Protein AF-A0A363RUW3-F1 (afdb_monomer_lite)

pLDDT: mean 80.69, std 20.67, range [33.25, 98.38]

Sequence (229 aa):
MITGTSAWSGDFAESAISTDLKYADGKPYSDLPVFMICVDVTLSYPEGAVGYTTEAGGSALK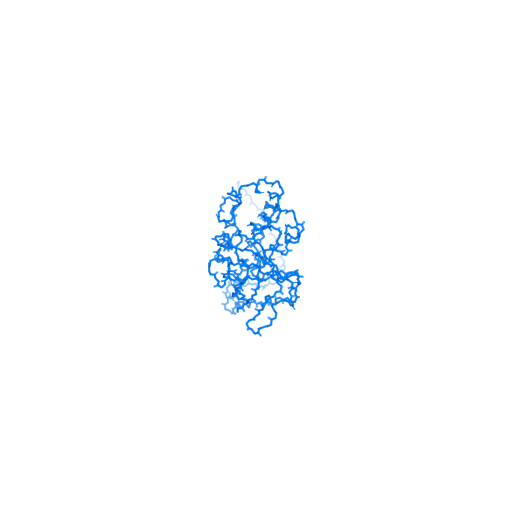GGSGAAGVAAINWLFDQYYATYFKSGSDAQKWAFQYAVWEIGNDYNGSAGSISATSGLSHPFDDGYKSAEPEFIAAYQAMYQAMTTTLPTLSGAYRSKTYTIDLFNSADPTYQSMVALVEKAPSSPVVTTPTPVPSLGVAGMVGLTGMLSLFAVGGLSRKRQLKKMS

Secondary structure (DSSP, 8-state):
-EEEEEEE-SSSSSEEEES--EETTS-BS-SS-EEEEE--TTSB---EEEEEETT-GGGG-TT--HHHHHHHHHHHHHHHIIIIIISS-HHHHHHHHHHHHIIIII-SSSGGG--TTSSSS-GGGS-GGGGSHHHHHHHHHHHHHHHHHGGGS-TT---SSSEEEEEEESSTTB--EEEEESS--SS----PPP------TTS--S-----------------------

Radius of gyration: 28.33 Å; chains: 1; bounding box: 104×42×46 Å

Foldseek 3Di:
DWKFFWDDPVQAALKTKTDLIADPVRHHPDPFIKIKHFQALVFDRDHTIFDWDWQCQQVLAQLQQGLLLSQLVQVLCLPPCVPQRVPRDNLSNLLSSLLSNQSRWQDNLALVSRDCCDTSSNPPPPPDSCPDPSNVVNNVVSNVCCSPASNPGPSLHHRQQWDWGWIDTPDPRHGIIIIIDRHGPPDRPPPPPPPDPPPPPPPPDDDDPDDDDDDDDDDDDDDDDDDDD

Structure (mmCIF, N/CA/C/O backbone):
data_AF-A0A363RUW3-F1
#
_entry.id   AF-A0A363RUW3-F1
#
loop_
_atom_site.group_PDB
_atom_site.id
_atom_site.type_symbol
_atom_site.label_atom_id
_atom_site.label_alt_id
_atom_site.label_comp_id
_atom_site.label_asym_id
_atom_site.label_entity_id
_atom_site.label_seq_id
_atom_site.pdbx_PDB_ins_code
_atom_site.Cartn_x
_atom_site.Cartn_y
_atom_site.Cartn_z
_atom_site.occupancy
_atom_site.B_iso_or_equiv
_atom_site.auth_seq_id
_atom_site.auth_comp_id
_atom_site.auth_asym_id
_atom_site.auth_atom_id
_atom_site.pdbx_PDB_model_num
ATOM 1 N N . MET A 1 1 ? -12.125 -7.402 14.294 1.00 89.19 1 MET A N 1
ATOM 2 C CA . MET A 1 1 ? -12.810 -6.881 13.091 1.00 89.19 1 MET A CA 1
ATOM 3 C C . MET A 1 1 ? -12.962 -5.379 13.248 1.00 89.19 1 MET A C 1
ATOM 5 O O . MET A 1 1 ? -13.242 -4.939 14.362 1.00 89.19 1 MET A O 1
ATOM 9 N N . ILE A 1 2 ? -12.737 -4.634 12.169 1.00 92.31 2 ILE A N 1
ATOM 10 C CA . ILE A 1 2 ? -13.076 -3.216 12.037 1.00 92.31 2 ILE A CA 1
ATOM 11 C C . ILE A 1 2 ? -14.245 -3.100 11.066 1.00 92.31 2 ILE A C 1
ATOM 13 O O . ILE A 1 2 ? -14.269 -3.799 10.058 1.00 92.31 2 ILE A O 1
ATOM 17 N N . THR A 1 3 ? -15.199 -2.228 11.357 1.00 93.56 3 THR A N 1
ATOM 18 C CA . THR A 1 3 ? -16.347 -1.957 10.483 1.00 93.56 3 THR A CA 1
ATOM 19 C C . THR A 1 3 ? -16.581 -0.462 10.366 1.00 93.56 3 THR A C 1
ATOM 21 O O . THR A 1 3 ? -16.319 0.268 11.322 1.00 93.56 3 THR A O 1
ATOM 24 N N . GLY A 1 4 ? -17.121 -0.020 9.239 1.00 92.00 4 GLY A N 1
ATOM 25 C CA . GLY A 1 4 ? -17.512 1.369 9.014 1.00 92.00 4 GLY A CA 1
ATOM 26 C C . GLY A 1 4 ? -17.987 1.564 7.583 1.00 92.00 4 GLY A C 1
ATOM 27 O O . GLY A 1 4 ? -18.449 0.617 6.944 1.00 92.00 4 GLY A O 1
ATOM 28 N N . THR A 1 5 ? -17.856 2.783 7.081 1.00 91.50 5 THR A N 1
ATOM 29 C CA . THR A 1 5 ? -18.188 3.131 5.700 1.00 91.50 5 THR A CA 1
ATOM 30 C C . THR A 1 5 ? -16.938 3.494 4.909 1.00 91.50 5 THR A C 1
ATOM 32 O O . THR A 1 5 ? -16.070 4.210 5.406 1.00 91.50 5 THR A O 1
ATOM 35 N N . SER A 1 6 ? -16.826 2.996 3.679 1.00 87.25 6 SER A N 1
ATOM 36 C CA . SER A 1 6 ? -15.873 3.470 2.681 1.00 87.25 6 SER A CA 1
ATOM 37 C C . SER A 1 6 ? -16.619 4.334 1.669 1.00 87.25 6 SER A C 1
ATOM 39 O O . SER A 1 6 ? -17.636 3.930 1.104 1.00 87.25 6 SER A O 1
ATOM 41 N N . ALA A 1 7 ? -16.115 5.542 1.445 1.00 85.25 7 ALA A N 1
ATOM 42 C CA . ALA A 1 7 ? -16.545 6.383 0.340 1.00 85.25 7 ALA A CA 1
ATOM 43 C C . ALA A 1 7 ? -15.405 6.488 -0.667 1.00 85.25 7 ALA A C 1
ATOM 45 O O . ALA A 1 7 ? -14.245 6.622 -0.266 1.00 85.25 7 ALA A O 1
ATOM 46 N N . TRP A 1 8 ? -15.734 6.461 -1.959 1.00 79.00 8 TRP A N 1
ATOM 47 C CA . TRP A 1 8 ? -14.751 6.738 -2.999 1.00 79.00 8 TRP A CA 1
ATOM 48 C C . TRP A 1 8 ? -14.072 8.083 -2.731 1.00 79.00 8 TRP A C 1
ATOM 50 O O . TRP A 1 8 ? -14.740 9.079 -2.450 1.00 79.00 8 TRP A O 1
ATOM 60 N N . SER A 1 9 ? -12.740 8.100 -2.769 1.00 74.94 9 SER A N 1
ATOM 61 C CA . SER A 1 9 ? -11.941 9.263 -2.359 1.00 74.94 9 SER A CA 1
ATOM 62 C C . SER A 1 9 ? -12.100 10.464 -3.292 1.00 74.94 9 SER A C 1
ATOM 64 O O . SER A 1 9 ? -11.774 11.582 -2.908 1.00 74.94 9 SER A O 1
ATOM 66 N N . GLY A 1 10 ? -12.581 10.261 -4.523 1.00 66.38 10 GLY A N 1
ATOM 67 C CA . GLY A 1 10 ? -12.531 11.304 -5.547 1.00 66.38 10 GLY A CA 1
ATOM 68 C C . GLY A 1 10 ? -11.149 11.485 -6.168 1.00 66.38 10 GLY A C 1
ATOM 69 O O . GLY A 1 10 ? -11.023 12.193 -7.162 1.00 66.38 10 GLY A O 1
ATOM 70 N N . ASP A 1 11 ? -10.121 10.839 -5.610 1.00 61.44 11 ASP A N 1
ATOM 71 C CA . ASP A 1 11 ? -8.726 11.144 -5.906 1.00 61.44 11 ASP A CA 1
ATOM 72 C C . ASP A 1 11 ? -8.186 10.453 -7.156 1.00 61.44 11 ASP A C 1
ATOM 74 O O . ASP A 1 11 ? -7.051 10.733 -7.528 1.00 61.44 11 ASP A O 1
ATOM 78 N N . PHE A 1 12 ? -8.983 9.622 -7.836 1.00 64.25 12 PHE A N 1
ATOM 79 C CA . PHE A 1 12 ? -8.512 8.672 -8.852 1.00 64.25 12 PHE A CA 1
ATOM 80 C C . PHE A 1 12 ? -7.524 7.642 -8.254 1.00 64.25 12 PHE A C 1
ATOM 82 O O . PHE A 1 12 ? -6.959 7.850 -7.185 1.00 64.25 12 PHE A O 1
ATOM 89 N N . ALA A 1 13 ? -7.358 6.491 -8.919 1.00 69.94 13 ALA A N 1
ATOM 90 C CA . ALA A 1 13 ? -6.812 5.254 -8.341 1.00 69.94 13 ALA A CA 1
ATOM 91 C C . ALA A 1 13 ? -7.730 4.613 -7.280 1.00 69.94 13 ALA A C 1
ATOM 93 O O . ALA A 1 13 ? -8.503 5.305 -6.617 1.00 69.94 13 ALA A O 1
ATOM 94 N N . GLU A 1 14 ? -7.711 3.281 -7.180 1.00 86.12 14 GLU A N 1
ATOM 95 C CA . GLU A 1 14 ? -8.678 2.469 -6.424 1.00 86.12 14 GLU A CA 1
ATOM 96 C C . GLU A 1 14 ? -8.564 2.665 -4.902 1.00 86.12 14 GLU A C 1
ATOM 98 O O . GLU A 1 14 ? -8.065 1.837 -4.142 1.00 86.12 14 GLU A O 1
ATOM 103 N N . SER A 1 15 ? -9.045 3.815 -4.441 1.00 90.12 15 SER A N 1
ATOM 104 C CA . SER A 1 15 ? -8.882 4.297 -3.080 1.00 90.12 15 SER A CA 1
ATOM 105 C C . SER A 1 15 ? -10.188 4.815 -2.492 1.00 90.12 15 SER A C 1
ATOM 107 O O . SER A 1 15 ? -11.130 5.189 -3.194 1.00 90.12 15 SER A O 1
ATOM 109 N N . ALA A 1 16 ? -10.264 4.790 -1.171 1.00 91.19 16 ALA A N 1
ATOM 110 C CA . ALA A 1 16 ? -11.410 5.206 -0.388 1.00 91.19 16 ALA A CA 1
ATOM 111 C C . ALA A 1 16 ? -10.962 6.059 0.794 1.00 91.19 16 ALA A C 1
ATOM 113 O O . ALA A 1 16 ? -9.814 5.988 1.234 1.00 91.19 16 ALA A O 1
ATOM 114 N N . ILE A 1 17 ? -11.901 6.800 1.365 1.00 92.06 17 ILE A N 1
ATOM 115 C CA . ILE A 1 17 ? -11.726 7.458 2.655 1.00 92.06 17 ILE A CA 1
ATOM 116 C C . ILE A 1 17 ? -12.809 6.943 3.595 1.00 92.06 17 ILE A C 1
ATOM 118 O O . ILE A 1 17 ? -13.970 6.796 3.210 1.00 92.06 17 ILE A O 1
ATOM 122 N N . SER A 1 18 ? -12.424 6.679 4.839 1.00 93.44 18 SER A N 1
ATOM 123 C CA . SER A 1 18 ? -13.362 6.423 5.926 1.00 93.44 18 SER A CA 1
ATOM 124 C C . SER A 1 18 ? -13.097 7.347 7.104 1.00 93.44 18 SER A C 1
ATOM 126 O O . SER A 1 18 ? -11.950 7.630 7.453 1.00 93.44 18 SER A O 1
ATOM 128 N N . THR A 1 19 ? -14.168 7.809 7.740 1.00 95.12 19 THR A N 1
ATOM 129 C CA . THR A 1 19 ? -14.124 8.668 8.933 1.00 95.12 19 THR A CA 1
ATOM 130 C C . THR A 1 19 ? -14.771 8.012 10.151 1.00 95.12 19 THR A C 1
ATOM 132 O O . THR A 1 19 ? -14.781 8.599 11.231 1.00 95.12 19 THR A O 1
ATOM 135 N N . ASP A 1 20 ? -15.304 6.797 9.999 1.00 95.00 20 ASP A N 1
ATOM 136 C CA . ASP A 1 20 ? -16.129 6.139 11.009 1.00 95.00 20 ASP A CA 1
ATOM 137 C C . ASP A 1 20 ? -15.766 4.667 11.258 1.00 95.00 20 ASP A C 1
ATOM 139 O O . ASP A 1 20 ? -16.531 3.965 11.927 1.00 95.00 20 ASP A O 1
ATOM 143 N N . LEU A 1 21 ? -14.594 4.210 10.789 1.00 94.19 21 LEU A N 1
ATOM 144 C CA . LEU A 1 21 ? -14.065 2.888 11.136 1.00 94.19 21 LEU A CA 1
ATOM 145 C C . LEU A 1 21 ? -13.991 2.710 12.656 1.00 94.19 21 LEU A C 1
ATOM 147 O O . LEU A 1 21 ? -13.423 3.536 13.377 1.00 94.19 21 LEU A O 1
ATOM 151 N N . LYS A 1 22 ? -14.527 1.592 13.145 1.00 95.00 22 LYS A N 1
ATOM 152 C CA . LYS A 1 22 ? -14.560 1.231 14.567 1.00 95.00 22 LYS A CA 1
ATOM 153 C C . LYS A 1 22 ? -14.135 -0.207 14.784 1.00 95.00 22 LYS A C 1
ATOM 155 O O . LYS A 1 22 ? -14.451 -1.079 13.977 1.00 95.00 22 LYS A O 1
ATOM 160 N N . TYR A 1 23 ? -13.477 -0.456 15.909 1.00 93.25 23 TYR A N 1
ATOM 161 C CA . TYR A 1 23 ? -13.258 -1.800 16.428 1.00 93.25 23 TYR A CA 1
ATOM 162 C C . TYR A 1 23 ? -14.577 -2.426 16.905 1.00 93.25 23 TYR A C 1
ATOM 164 O O . TYR A 1 23 ? -15.567 -1.738 17.154 1.00 93.25 23 TYR A O 1
ATOM 172 N N . ALA A 1 24 ? -14.573 -3.747 17.097 1.00 90.00 24 ALA A N 1
ATOM 173 C CA . ALA A 1 24 ? -15.732 -4.496 17.589 1.00 90.00 24 ALA A CA 1
ATOM 174 C C . ALA A 1 24 ? -16.239 -4.038 18.974 1.00 90.00 24 ALA A C 1
ATOM 176 O O . ALA A 1 24 ? -17.405 -4.245 19.294 1.00 90.00 24 ALA A O 1
ATOM 177 N N . AS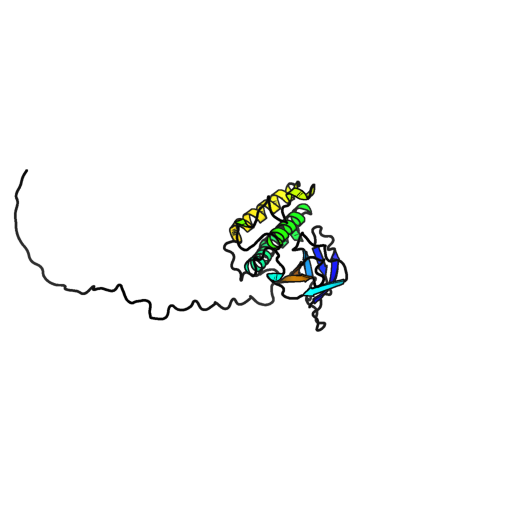P A 1 25 ? -15.387 -3.407 19.789 1.00 92.94 25 ASP A N 1
ATOM 178 C CA . ASP A 1 25 ? -15.766 -2.823 21.084 1.00 92.94 25 ASP A CA 1
ATOM 179 C C . ASP A 1 25 ? -16.397 -1.419 20.961 1.00 92.94 25 ASP A C 1
ATOM 181 O O . ASP A 1 25 ? -16.683 -0.771 21.967 1.00 92.94 25 ASP A O 1
ATOM 185 N N . GLY A 1 26 ? -16.613 -0.942 19.732 1.00 91.75 26 GLY A N 1
ATOM 186 C CA . GLY A 1 26 ? -17.208 0.353 19.422 1.00 91.75 26 GLY A CA 1
ATOM 187 C C . GLY A 1 26 ? -16.233 1.529 19.470 1.00 91.75 26 GLY A C 1
ATOM 188 O O . GLY A 1 26 ? -16.637 2.647 19.134 1.00 91.75 26 GLY A O 1
ATOM 189 N N . LYS A 1 27 ? -14.963 1.320 19.848 1.00 94.19 27 LYS A N 1
ATOM 190 C CA . LYS A 1 27 ? -13.967 2.396 19.835 1.00 94.19 27 LYS A CA 1
ATOM 191 C C . LYS A 1 27 ? -13.617 2.799 18.400 1.00 94.19 27 LYS A C 1
ATOM 193 O O . LYS A 1 27 ? -13.477 1.916 17.550 1.00 94.19 27 LYS A O 1
ATOM 198 N N . PRO A 1 28 ? -13.422 4.102 18.124 1.00 94.31 28 PRO A N 1
ATOM 199 C CA . PRO A 1 28 ? -12.884 4.552 16.846 1.00 94.31 28 PRO A CA 1
ATOM 200 C C . PRO A 1 28 ? -11.541 3.882 16.553 1.00 94.31 28 PRO A C 1
ATOM 202 O O . PRO A 1 28 ? -10.699 3.759 17.444 1.00 94.31 28 PRO A O 1
ATOM 205 N N . TYR A 1 29 ? -11.341 3.465 15.305 1.00 93.06 29 TYR A N 1
ATOM 206 C CA . TYR A 1 29 ? -10.050 2.960 14.844 1.00 93.06 29 TYR A CA 1
ATOM 207 C C . TYR A 1 29 ? -8.997 4.074 14.813 1.00 93.06 29 TYR A C 1
ATOM 209 O O . TYR A 1 29 ? -7.864 3.885 15.254 1.00 93.06 29 TYR A O 1
ATOM 217 N N . SER A 1 30 ? -9.399 5.254 14.343 1.00 94.12 30 SER A N 1
ATOM 218 C CA . SER A 1 30 ? -8.562 6.442 14.242 1.00 94.12 30 SER A CA 1
ATOM 219 C C . SER A 1 30 ? -9.370 7.687 14.605 1.00 94.12 30 SER A C 1
ATOM 221 O O . SER A 1 30 ? -10.582 7.743 14.408 1.00 94.12 30 SER A O 1
ATOM 223 N N . ASP A 1 31 ? -8.680 8.679 15.156 1.00 94.31 31 ASP A N 1
ATOM 224 C CA . ASP A 1 31 ? -9.159 10.043 15.388 1.00 94.31 31 ASP A CA 1
ATOM 225 C C . ASP A 1 31 ? -9.060 10.931 14.135 1.00 94.31 31 ASP A C 1
ATOM 227 O O . ASP A 1 31 ? -9.705 11.975 14.059 1.00 94.31 31 ASP A O 1
ATOM 231 N N . LEU A 1 32 ? -8.273 10.506 13.146 1.00 95.56 32 LEU A N 1
ATOM 232 C CA . LEU A 1 32 ? -8.150 11.123 11.826 1.00 95.56 32 LEU A CA 1
ATOM 233 C C . LEU A 1 32 ? -8.809 10.253 10.745 1.00 95.56 32 LEU A C 1
ATOM 235 O O . LEU A 1 32 ? -8.900 9.034 10.937 1.00 95.56 32 LEU A O 1
ATOM 239 N N . PRO A 1 33 ? -9.194 10.839 9.592 1.00 94.62 33 PRO A N 1
ATOM 240 C CA . PRO A 1 33 ? -9.621 10.069 8.430 1.00 94.62 33 PRO A CA 1
ATOM 241 C C . PRO A 1 33 ? -8.604 8.988 8.051 1.00 94.62 33 PRO A C 1
ATOM 243 O O . PRO A 1 33 ? -7.391 9.198 8.121 1.00 94.62 33 PRO A O 1
ATOM 246 N N . VAL A 1 34 ? -9.125 7.836 7.645 1.00 94.25 34 VAL A N 1
ATOM 247 C CA . VAL A 1 34 ? -8.348 6.685 7.193 1.00 94.25 34 VAL A CA 1
ATOM 248 C C . VAL A 1 34 ? -8.433 6.639 5.678 1.00 94.25 34 VAL A C 1
ATOM 250 O O . VAL A 1 34 ? -9.511 6.425 5.120 1.00 94.25 34 VAL A O 1
ATOM 253 N N . PHE A 1 35 ? -7.298 6.834 5.019 1.00 94.19 35 PHE A N 1
ATOM 254 C CA . PHE A 1 35 ? -7.169 6.620 3.585 1.00 94.19 35 PHE A CA 1
ATOM 255 C C . PHE A 1 35 ? -6.951 5.134 3.345 1.00 94.19 35 PHE A C 1
ATOM 257 O O . PHE A 1 35 ? -6.073 4.525 3.950 1.00 94.19 35 PHE A O 1
ATOM 264 N N . MET A 1 36 ? -7.766 4.535 2.490 1.00 92.88 36 MET A N 1
ATOM 265 C CA . MET A 1 36 ? -7.705 3.113 2.185 1.00 92.88 36 MET A CA 1
ATOM 266 C C . MET A 1 36 ? -7.340 2.945 0.716 1.00 92.88 36 MET A C 1
ATOM 268 O O . MET A 1 36 ? -8.045 3.465 -0.141 1.00 92.88 36 MET A O 1
ATOM 272 N N . ILE A 1 37 ? -6.256 2.234 0.420 1.00 94.88 37 ILE A N 1
ATOM 273 C CA . ILE A 1 37 ? -5.782 2.000 -0.951 1.00 94.88 37 ILE A CA 1
ATOM 274 C C . ILE A 1 37 ? -5.795 0.501 -1.231 1.00 94.88 37 ILE A C 1
ATOM 276 O O . ILE A 1 37 ? -5.238 -0.279 -0.462 1.00 94.88 37 ILE A O 1
ATOM 280 N N . CYS A 1 38 ? -6.437 0.113 -2.324 1.00 94.19 38 CYS A N 1
ATOM 281 C CA . CYS A 1 38 ? -6.547 -1.261 -2.793 1.00 94.19 38 CYS A CA 1
ATOM 282 C C . CYS A 1 38 ? -5.179 -1.928 -3.004 1.00 94.19 38 CYS A C 1
ATOM 284 O O . CYS A 1 38 ? -4.280 -1.317 -3.579 1.00 94.19 38 CYS A O 1
ATOM 286 N N . VAL A 1 39 ? -5.013 -3.183 -2.567 1.00 94.00 39 VAL A N 1
ATOM 287 C CA . VAL A 1 39 ? -3.763 -3.953 -2.775 1.00 94.00 39 VAL A CA 1
ATOM 288 C C . VAL A 1 39 ? -3.901 -5.130 -3.735 1.00 94.00 39 VAL A C 1
ATOM 290 O O . VAL A 1 39 ? -2.898 -5.759 -4.062 1.00 94.00 39 VAL A O 1
ATOM 293 N N . ASP A 1 40 ? -5.097 -5.433 -4.229 1.00 91.31 40 ASP A N 1
ATOM 294 C CA . ASP A 1 40 ? -5.384 -6.682 -4.936 1.00 91.31 40 ASP A CA 1
ATOM 295 C C . ASP A 1 40 ? -6.109 -6.441 -6.259 1.00 91.31 40 ASP A C 1
ATOM 297 O O . ASP A 1 40 ? -7.328 -6.528 -6.338 1.00 91.31 40 ASP A O 1
ATOM 301 N N . VAL A 1 41 ? -5.355 -6.229 -7.333 1.00 90.19 41 VAL A N 1
ATOM 302 C CA . VAL A 1 41 ? -5.905 -5.887 -8.656 1.00 90.19 41 VAL A CA 1
ATOM 303 C C . VAL A 1 41 ? -6.917 -6.909 -9.212 1.00 90.19 41 VAL A C 1
ATOM 305 O O . VAL A 1 41 ? -7.631 -6.629 -10.169 1.00 90.19 41 VAL A O 1
ATOM 308 N N . THR A 1 42 ? -7.005 -8.111 -8.632 1.00 89.12 42 THR A N 1
ATOM 309 C CA . THR A 1 42 ? -7.871 -9.190 -9.130 1.00 89.12 42 THR A CA 1
ATOM 310 C C . THR A 1 42 ? -9.282 -9.203 -8.537 1.00 89.12 42 THR A C 1
ATOM 312 O O . THR A 1 42 ? -10.119 -9.981 -9.000 1.00 89.12 42 THR A O 1
ATOM 315 N N . LEU A 1 43 ? -9.561 -8.391 -7.511 1.00 90.50 43 LEU A N 1
ATOM 316 C CA . LEU A 1 43 ? -10.872 -8.331 -6.854 1.00 90.50 43 LEU A CA 1
ATOM 317 C C . LEU A 1 43 ? -11.549 -6.971 -7.042 1.00 90.50 43 LEU A C 1
ATOM 319 O O . LEU A 1 43 ? -10.951 -6.003 -7.499 1.00 90.50 43 LEU A O 1
ATOM 323 N N . SER A 1 44 ? -12.831 -6.893 -6.690 1.00 88.31 44 SER A N 1
ATOM 324 C CA . SER A 1 44 ? -13.596 -5.652 -6.832 1.00 88.31 44 SER A CA 1
ATOM 325 C C . SER A 1 44 ? -13.252 -4.640 -5.740 1.00 88.31 44 SER A C 1
ATOM 327 O O . SER A 1 44 ? -12.946 -4.999 -4.602 1.00 88.31 44 SER A O 1
ATOM 329 N N . TYR A 1 45 ? -13.367 -3.360 -6.070 1.00 86.19 45 TYR A N 1
ATOM 330 C CA . TYR A 1 45 ? -13.224 -2.278 -5.104 1.00 86.19 45 TYR A CA 1
ATOM 331 C C . TYR A 1 45 ? -14.328 -2.329 -4.020 1.00 86.19 45 TYR A C 1
ATOM 333 O O . TYR A 1 45 ? -15.502 -2.491 -4.368 1.00 86.19 45 TYR A O 1
ATOM 341 N N . PRO A 1 46 ? -13.997 -2.170 -2.722 1.00 84.44 46 PRO A N 1
ATOM 342 C CA . PRO A 1 46 ? -14.991 -2.121 -1.649 1.00 84.44 46 PRO A CA 1
ATOM 343 C C . PRO A 1 46 ? -15.676 -0.744 -1.534 1.00 84.44 46 PRO A C 1
ATOM 345 O O . PRO A 1 46 ? -15.060 0.235 -1.102 1.00 84.44 46 PRO A O 1
ATOM 348 N N . GLU A 1 47 ? -16.981 -0.675 -1.818 1.00 80.88 47 GLU A N 1
ATOM 349 C CA . GLU A 1 47 ? -17.799 0.544 -1.692 1.00 80.88 47 GLU A CA 1
ATOM 350 C C . GLU A 1 47 ? -18.912 0.404 -0.636 1.00 80.88 47 GLU A C 1
ATOM 352 O O . GLU A 1 47 ? -19.595 -0.619 -0.551 1.00 80.88 47 GLU A O 1
ATOM 357 N N . GLY A 1 48 ? -19.141 1.461 0.150 1.00 84.44 48 GLY A N 1
ATOM 358 C CA . GLY A 1 48 ? -20.261 1.543 1.082 1.00 84.44 48 GLY A CA 1
ATOM 359 C C . GLY A 1 48 ? -19.953 0.937 2.449 1.00 84.44 48 GLY A C 1
ATOM 360 O O . GLY A 1 48 ? -18.945 1.260 3.073 1.00 84.44 48 GLY A O 1
ATOM 361 N N . ALA A 1 49 ? -20.862 0.120 2.982 1.00 85.94 49 ALA A N 1
ATOM 362 C CA . ALA A 1 49 ? -20.655 -0.514 4.282 1.00 85.94 49 ALA A CA 1
ATOM 363 C C . ALA A 1 49 ? -19.595 -1.616 4.164 1.00 85.94 49 ALA A C 1
ATOM 365 O O . ALA A 1 49 ? -19.770 -2.574 3.414 1.00 85.94 49 ALA A O 1
ATOM 366 N N . VAL A 1 50 ? -18.518 -1.492 4.937 1.00 88.00 50 VAL A N 1
ATOM 367 C CA . VAL A 1 50 ? -17.351 -2.373 4.857 1.00 88.00 50 VAL A CA 1
ATOM 368 C C . VAL A 1 50 ? -17.025 -3.002 6.203 1.00 88.00 50 VAL A C 1
ATOM 370 O O . VAL A 1 50 ? -17.231 -2.418 7.273 1.00 88.00 50 VAL A O 1
ATOM 373 N N . GLY A 1 51 ? -16.477 -4.212 6.139 1.00 90.19 51 GLY A N 1
ATOM 374 C CA . GLY A 1 51 ? -15.916 -4.927 7.275 1.00 90.19 51 GLY A CA 1
ATOM 375 C C . GLY A 1 51 ? -14.540 -5.465 6.918 1.00 90.19 51 GLY A C 1
ATOM 376 O O . GLY A 1 51 ? -14.348 -5.991 5.827 1.00 90.19 51 GLY A O 1
ATOM 377 N N . TYR A 1 52 ? -13.596 -5.357 7.847 1.00 89.81 52 TYR A N 1
ATOM 378 C CA . TYR A 1 52 ? -12.218 -5.791 7.667 1.00 89.81 52 TYR A CA 1
ATOM 379 C C . TYR A 1 52 ? -11.735 -6.636 8.845 1.00 89.81 52 TYR A C 1
ATOM 381 O O . TYR A 1 52 ? -12.020 -6.342 10.016 1.00 89.81 52 TYR A O 1
ATOM 389 N N . THR A 1 53 ? -10.939 -7.668 8.573 1.00 86.12 53 THR A N 1
ATOM 390 C CA . THR A 1 53 ? -10.133 -8.290 9.627 1.00 86.12 53 THR A CA 1
ATOM 391 C C . THR A 1 53 ? -8.933 -7.394 9.913 1.00 86.12 53 THR A C 1
ATOM 393 O O . THR A 1 53 ? -8.177 -7.044 9.006 1.00 86.12 53 THR A O 1
ATOM 396 N N . THR A 1 54 ? -8.774 -7.013 11.177 1.00 70.25 54 THR A N 1
ATOM 397 C CA . THR A 1 54 ? -7.688 -6.147 11.645 1.00 70.25 54 THR A CA 1
ATOM 398 C C . THR A 1 54 ? -6.346 -6.854 11.557 1.00 70.25 54 THR A C 1
ATOM 400 O O . THR A 1 54 ? -6.303 -8.070 11.722 1.00 70.25 54 THR A O 1
ATOM 403 N N . GLU A 1 55 ? -5.268 -6.087 11.371 1.00 68.50 55 GLU A N 1
ATOM 404 C CA . GLU A 1 55 ? -3.889 -6.582 11.512 1.00 68.50 55 GLU A CA 1
ATOM 405 C C . GLU A 1 55 ? -3.566 -7.779 10.600 1.00 68.50 55 GLU A C 1
ATOM 407 O O . GLU A 1 55 ? -2.755 -8.639 10.943 1.00 68.50 55 GLU A O 1
ATOM 412 N N . ALA A 1 56 ? -4.179 -7.837 9.412 1.00 79.19 56 ALA A N 1
ATOM 413 C CA . ALA A 1 56 ? -3.932 -8.917 8.460 1.00 79.19 56 ALA A CA 1
ATOM 414 C C . ALA A 1 56 ? -2.442 -9.008 8.087 1.00 79.19 56 ALA A C 1
ATOM 416 O O . ALA A 1 56 ? -1.925 -10.097 7.809 1.00 79.19 56 ALA A O 1
ATOM 417 N N . GLY A 1 57 ? -1.736 -7.872 8.115 1.00 89.00 57 GLY A N 1
ATOM 418 C CA . GLY A 1 57 ? -0.308 -7.808 7.843 1.00 89.00 57 GLY A CA 1
ATOM 419 C C . GLY A 1 57 ? 0.004 -8.456 6.498 1.00 89.00 57 GLY A C 1
ATOM 420 O O . GLY A 1 57 ? -0.659 -8.189 5.501 1.00 89.00 57 GLY A O 1
ATOM 421 N N . GLY A 1 58 ? 0.982 -9.361 6.474 1.00 89.69 58 GLY A N 1
ATOM 422 C CA . GLY A 1 58 ? 1.391 -10.030 5.238 1.00 89.69 58 GLY A CA 1
ATOM 423 C C . GLY A 1 58 ? 0.323 -10.941 4.624 1.00 89.69 58 GLY A C 1
ATOM 424 O O . GLY A 1 58 ? 0.419 -11.241 3.443 1.00 89.69 58 GLY A O 1
ATOM 425 N N . SER A 1 59 ? -0.701 -11.359 5.381 1.00 92.31 59 SER A N 1
ATOM 426 C CA . SER A 1 59 ? -1.787 -12.196 4.842 1.00 92.31 59 SER A CA 1
ATOM 427 C C . SER A 1 59 ? -2.734 -11.443 3.905 1.00 92.31 59 SER A C 1
ATOM 429 O O . SER A 1 59 ? -3.526 -12.080 3.219 1.00 92.31 59 SER A O 1
ATOM 431 N N . ALA A 1 60 ? -2.640 -10.110 3.861 1.00 92.12 60 ALA A N 1
ATOM 432 C CA . ALA A 1 60 ? -3.348 -9.285 2.887 1.00 92.12 60 ALA A CA 1
ATOM 433 C C . ALA A 1 60 ? -2.668 -9.207 1.519 1.00 92.12 60 ALA A C 1
ATOM 435 O O . ALA A 1 60 ? -3.233 -8.632 0.595 1.00 92.12 60 ALA A O 1
ATOM 436 N N . LEU A 1 61 ? -1.461 -9.764 1.390 1.00 94.62 61 LEU A N 1
ATOM 437 C CA . LEU A 1 61 ? -0.653 -9.686 0.180 1.00 94.62 61 LEU A CA 1
ATOM 438 C C . LEU A 1 61 ? -0.626 -11.062 -0.494 1.00 94.62 61 LEU A C 1
ATOM 440 O O . LEU A 1 61 ? -0.090 -12.030 0.053 1.00 94.62 61 LEU A O 1
ATOM 444 N N . LYS A 1 62 ? -1.187 -11.143 -1.700 1.00 92.12 62 LYS A N 1
ATOM 445 C CA . LYS A 1 62 ? -1.249 -12.357 -2.523 1.00 92.12 62 LYS A CA 1
ATOM 446 C C . LYS A 1 62 ? 0.114 -12.812 -3.039 1.00 92.12 62 LYS A C 1
ATOM 448 O O . LYS A 1 62 ? 0.308 -14.013 -3.206 1.00 92.12 62 LYS A O 1
ATOM 453 N N . GLY A 1 63 ? 1.075 -11.896 -3.183 1.00 85.50 63 GLY A N 1
ATOM 454 C CA . GLY A 1 63 ? 2.452 -12.228 -3.573 1.00 85.50 63 GLY A CA 1
ATOM 455 C C . GLY A 1 63 ? 3.187 -13.139 -2.575 1.00 85.50 63 GLY A C 1
ATOM 456 O O . GLY A 1 63 ? 4.255 -13.667 -2.876 1.00 85.50 63 GLY A O 1
ATOM 457 N N . GLY A 1 64 ? 2.632 -13.364 -1.375 1.00 85.88 64 GLY A N 1
ATOM 458 C CA . GLY A 1 64 ? 3.179 -14.315 -0.400 1.00 85.88 64 GLY A CA 1
ATOM 459 C C . GLY A 1 64 ? 4.453 -13.831 0.300 1.00 85.88 64 GLY A C 1
ATOM 460 O O . GLY A 1 64 ? 5.135 -14.611 0.960 1.00 85.88 64 GLY A O 1
ATOM 461 N N . SER A 1 65 ? 4.772 -12.539 0.197 1.00 90.31 65 SER A N 1
ATOM 462 C CA . SER A 1 65 ? 5.979 -11.922 0.767 1.00 90.31 65 SER A CA 1
ATOM 463 C C . SER A 1 65 ? 5.973 -11.779 2.295 1.00 90.31 65 SER A C 1
ATOM 465 O O . SER A 1 65 ? 7.004 -11.446 2.889 1.00 90.31 65 SER A O 1
ATOM 467 N N . GLY A 1 66 ? 4.842 -12.015 2.968 1.00 93.25 66 GLY A N 1
ATOM 468 C CA . GLY A 1 66 ? 4.753 -11.981 4.429 1.00 93.25 66 GLY A CA 1
ATOM 469 C C . GLY A 1 66 ? 5.261 -10.658 5.016 1.00 93.25 66 GLY A C 1
ATOM 470 O O . GLY A 1 66 ? 4.866 -9.577 4.584 1.00 93.25 66 GLY A O 1
ATOM 471 N N . ALA A 1 67 ? 6.169 -10.726 5.994 1.00 94.25 67 ALA A N 1
ATOM 472 C CA . ALA A 1 67 ? 6.741 -9.537 6.635 1.00 94.25 67 ALA A CA 1
ATOM 473 C C . ALA A 1 67 ? 7.530 -8.631 5.668 1.00 94.25 67 ALA A C 1
ATOM 475 O O . ALA A 1 67 ? 7.536 -7.414 5.856 1.00 94.25 67 ALA A O 1
ATOM 476 N N . ALA A 1 68 ? 8.161 -9.196 4.631 1.00 96.12 68 ALA A N 1
ATOM 477 C CA . ALA A 1 68 ? 8.879 -8.410 3.629 1.00 96.12 68 ALA A CA 1
ATOM 478 C C . ALA A 1 68 ? 7.918 -7.538 2.809 1.00 96.12 68 ALA A C 1
ATOM 480 O O . ALA A 1 68 ? 8.234 -6.387 2.525 1.00 96.12 68 ALA A O 1
ATOM 481 N N . GLY A 1 69 ? 6.724 -8.046 2.493 1.00 97.00 69 GLY A N 1
ATOM 482 C CA . GLY A 1 69 ? 5.681 -7.278 1.813 1.00 97.00 69 GLY A CA 1
ATOM 483 C C . GLY A 1 69 ? 5.115 -6.157 2.679 1.00 97.00 69 GLY A C 1
ATOM 484 O O . GLY A 1 69 ? 4.986 -5.026 2.220 1.00 97.00 69 GLY A O 1
ATOM 485 N N . VAL A 1 70 ? 4.874 -6.423 3.970 1.00 97.12 70 VAL A N 1
ATOM 486 C CA . VAL A 1 70 ? 4.441 -5.379 4.923 1.00 97.12 70 VAL A CA 1
ATOM 487 C C . VAL A 1 70 ? 5.469 -4.249 5.004 1.00 97.12 70 VAL A C 1
ATOM 489 O O . VAL A 1 70 ? 5.105 -3.071 4.985 1.00 97.12 70 VAL A O 1
ATOM 492 N N . ALA A 1 71 ? 6.754 -4.604 5.084 1.00 97.50 71 ALA A N 1
ATOM 493 C CA . ALA A 1 71 ? 7.849 -3.643 5.063 1.00 97.50 71 ALA A CA 1
ATOM 494 C C . ALA A 1 71 ? 7.896 -2.860 3.743 1.00 97.50 71 ALA A C 1
ATOM 496 O O . ALA A 1 71 ? 8.051 -1.642 3.777 1.00 97.50 71 ALA A O 1
ATOM 497 N N . ALA A 1 72 ? 7.708 -3.534 2.605 1.00 98.06 72 ALA A N 1
ATOM 498 C CA . ALA A 1 72 ? 7.691 -2.916 1.284 1.00 98.06 72 ALA A CA 1
ATOM 499 C C . ALA A 1 72 ? 6.561 -1.887 1.132 1.00 98.06 72 ALA A C 1
ATOM 501 O O . ALA A 1 72 ? 6.832 -0.765 0.711 1.00 98.06 72 ALA A O 1
ATOM 502 N N . ILE A 1 73 ? 5.331 -2.214 1.553 1.00 98.06 73 ILE A N 1
ATOM 503 C CA . ILE A 1 73 ? 4.206 -1.264 1.581 1.00 98.06 73 ILE A CA 1
ATOM 504 C C . ILE A 1 73 ? 4.541 -0.069 2.475 1.00 98.06 73 ILE A C 1
ATOM 506 O O . ILE A 1 73 ? 4.419 1.077 2.054 1.00 98.06 73 ILE A O 1
ATOM 510 N N . ASN A 1 74 ? 5.029 -0.320 3.693 1.00 98.06 74 ASN A N 1
ATOM 511 C CA . ASN A 1 74 ? 5.413 0.759 4.602 1.00 98.06 74 ASN A CA 1
ATOM 512 C C . ASN A 1 74 ? 6.458 1.688 3.974 1.00 98.06 74 ASN A C 1
ATOM 514 O O . ASN A 1 74 ? 6.344 2.903 4.095 1.00 98.06 74 ASN A O 1
ATOM 518 N N . TRP A 1 75 ? 7.466 1.125 3.309 1.00 98.38 75 TRP A N 1
ATOM 519 C CA . TRP A 1 75 ? 8.525 1.890 2.659 1.00 98.38 75 TRP A CA 1
ATOM 520 C C . TRP A 1 75 ? 7.997 2.684 1.465 1.00 98.38 75 TRP A C 1
ATOM 522 O O . TRP A 1 75 ? 8.252 3.883 1.389 1.00 98.38 75 TRP A O 1
ATOM 532 N N . LEU A 1 76 ? 7.211 2.060 0.580 1.00 98.31 76 LEU A N 1
ATOM 533 C CA . LEU A 1 76 ? 6.640 2.715 -0.599 1.00 98.31 76 LEU A CA 1
ATOM 534 C C . LEU A 1 76 ? 5.839 3.957 -0.192 1.00 98.31 76 LEU A C 1
ATOM 536 O O . LEU A 1 76 ? 6.030 5.037 -0.748 1.00 98.31 76 LEU A O 1
ATOM 540 N N . PHE A 1 77 ? 4.989 3.825 0.823 1.00 98.00 77 PHE A N 1
ATOM 541 C CA . PHE A 1 77 ? 4.191 4.935 1.324 1.00 98.00 77 PHE A CA 1
ATOM 542 C C . PHE A 1 77 ? 5.042 6.004 2.019 1.00 98.00 77 PHE A C 1
ATOM 544 O O . PHE A 1 77 ? 4.863 7.186 1.740 1.00 98.00 77 PHE A O 1
ATOM 551 N N . ASP A 1 78 ? 6.002 5.623 2.867 1.00 96.44 78 ASP A N 1
ATOM 552 C CA . ASP A 1 78 ? 6.890 6.581 3.544 1.00 96.44 78 ASP A CA 1
ATOM 553 C C . ASP A 1 78 ? 7.684 7.435 2.541 1.00 96.44 78 ASP A C 1
ATOM 555 O O . ASP A 1 78 ? 7.890 8.623 2.773 1.00 96.44 78 ASP A O 1
ATOM 559 N N . GLN A 1 79 ? 8.103 6.841 1.418 1.00 97.69 79 GLN A N 1
ATOM 560 C CA . GLN A 1 79 ? 8.911 7.524 0.407 1.00 97.69 79 GLN A CA 1
ATOM 561 C C . GLN A 1 79 ? 8.084 8.290 -0.638 1.00 97.69 79 GLN A C 1
ATOM 563 O O . GLN A 1 79 ? 8.502 9.365 -1.069 1.00 97.69 79 GLN A O 1
ATOM 568 N N . TYR A 1 80 ? 6.934 7.757 -1.065 1.00 98.06 80 TYR A N 1
ATOM 569 C CA . TYR A 1 80 ? 6.275 8.211 -2.298 1.00 98.06 80 TYR A CA 1
ATOM 570 C C . TYR A 1 80 ? 4.817 8.647 -2.146 1.00 98.06 80 TYR A C 1
ATOM 572 O O . TYR A 1 80 ? 4.323 9.342 -3.036 1.00 98.06 80 TYR A O 1
ATOM 580 N N . TYR A 1 81 ? 4.133 8.323 -1.040 1.00 96.38 81 TYR A N 1
ATOM 581 C CA . TYR A 1 81 ? 2.717 8.685 -0.866 1.00 96.38 81 TYR A CA 1
ATOM 582 C C . TYR A 1 81 ? 2.501 10.198 -0.977 1.00 96.38 81 TYR A C 1
ATOM 584 O O . TYR A 1 81 ? 1.651 10.643 -1.743 1.00 96.38 81 TYR A O 1
ATOM 592 N N . ALA A 1 82 ? 3.304 11.002 -0.269 1.00 95.94 82 ALA A N 1
ATOM 593 C CA . ALA A 1 82 ? 3.157 12.457 -0.296 1.00 95.94 82 ALA A CA 1
ATOM 594 C C . ALA A 1 82 ? 3.302 13.015 -1.720 1.00 95.94 82 ALA A C 1
ATOM 596 O O . ALA A 1 82 ? 2.444 13.762 -2.178 1.00 95.94 82 ALA A O 1
ATOM 597 N N . THR A 1 83 ? 4.366 12.615 -2.417 1.00 96.50 83 THR A N 1
ATOM 598 C CA . THR A 1 83 ? 4.746 13.178 -3.716 1.00 96.50 83 THR A CA 1
ATOM 599 C C . THR A 1 83 ? 3.836 12.717 -4.851 1.00 96.50 83 THR A C 1
ATOM 601 O O . THR A 1 83 ? 3.419 13.547 -5.652 1.00 96.50 83 THR A O 1
ATOM 604 N N . TYR A 1 84 ? 3.541 11.415 -4.940 1.00 95.38 84 TYR A N 1
ATOM 605 C CA . TYR A 1 84 ? 2.859 10.834 -6.103 1.00 95.38 84 TYR A CA 1
ATOM 606 C C . TYR A 1 84 ? 1.382 10.540 -5.877 1.00 95.38 84 TYR A C 1
ATOM 608 O O . TYR A 1 84 ? 0.624 10.583 -6.839 1.00 95.38 84 TYR A O 1
ATOM 616 N N . PHE A 1 85 ? 0.957 10.282 -4.638 1.00 93.81 85 PHE A N 1
ATOM 617 C CA . PHE A 1 85 ? -0.451 10.027 -4.351 1.00 93.81 85 PHE A CA 1
ATOM 618 C C . PHE A 1 85 ? -1.169 11.288 -3.854 1.00 93.81 85 PHE A C 1
ATOM 620 O O . PHE A 1 85 ? -2.137 11.735 -4.455 1.00 93.81 85 PHE A O 1
ATOM 627 N N . LYS A 1 86 ? -0.677 11.916 -2.783 1.00 93.38 86 LYS A N 1
ATOM 628 C CA . LYS A 1 86 ? -1.365 13.041 -2.136 1.00 93.38 86 LYS A CA 1
ATOM 629 C C . LYS A 1 86 ? -1.346 14.326 -2.965 1.00 93.38 86 LYS A C 1
ATOM 631 O O . LYS A 1 86 ? -2.371 14.986 -3.088 1.00 93.38 86 LYS A O 1
ATOM 636 N N . SER A 1 87 ? -0.182 14.710 -3.491 1.00 94.06 87 SER A N 1
ATOM 637 C CA . SER A 1 87 ? -0.020 15.941 -4.283 1.00 94.06 87 SER A CA 1
ATOM 638 C C . SER A 1 87 ? 0.239 15.696 -5.769 1.00 94.06 87 SER A C 1
ATOM 640 O O . SER A 1 87 ? 0.509 16.653 -6.493 1.00 94.06 87 SER A O 1
ATOM 642 N N . GLY A 1 88 ? 0.236 14.435 -6.204 1.00 93.06 88 GLY A N 1
ATOM 643 C CA . GLY A 1 88 ? 0.546 14.070 -7.582 1.00 93.06 88 GLY A CA 1
ATOM 644 C C . GLY A 1 88 ? -0.596 14.365 -8.552 1.00 93.06 88 GLY A C 1
ATOM 645 O O . GLY A 1 88 ? -1.748 14.544 -8.149 1.00 93.06 88 GLY A O 1
ATOM 646 N N . SER A 1 89 ? -0.274 14.390 -9.845 1.00 92.94 89 SER A N 1
ATOM 647 C CA . SER A 1 89 ? -1.274 14.372 -10.917 1.00 92.94 89 SER A CA 1
ATOM 648 C C . SER A 1 89 ? -2.014 13.033 -10.964 1.00 92.94 89 SER A C 1
ATOM 650 O O . SER A 1 89 ? -1.546 12.034 -10.416 1.00 92.94 89 SER A O 1
ATOM 652 N N . ASP A 1 90 ? -3.146 12.972 -11.666 1.00 90.56 90 ASP A N 1
ATOM 653 C CA . ASP A 1 90 ? -3.916 11.730 -11.811 1.00 90.56 90 ASP A CA 1
ATOM 654 C C . ASP A 1 90 ? -3.051 10.584 -12.364 1.00 90.56 90 ASP A C 1
ATOM 656 O O . ASP A 1 90 ? -3.114 9.458 -11.871 1.00 90.56 90 ASP A O 1
ATOM 660 N N . ALA A 1 91 ? -2.178 10.876 -13.331 1.00 91.00 91 ALA A N 1
ATOM 661 C CA . ALA A 1 91 ? -1.220 9.921 -13.882 1.00 91.00 91 ALA A CA 1
ATOM 662 C C . ALA A 1 91 ? -0.234 9.395 -12.821 1.00 91.00 91 ALA A C 1
ATOM 664 O O . ALA A 1 91 ? 0.039 8.195 -12.760 1.00 91.00 91 ALA A O 1
ATOM 665 N N . GLN A 1 92 ? 0.270 10.266 -11.944 1.00 93.81 92 GLN A N 1
ATOM 666 C CA . GLN A 1 92 ? 1.180 9.881 -10.859 1.0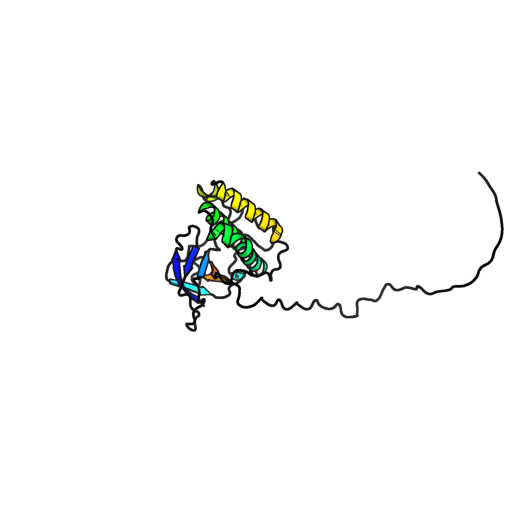0 93.81 92 GLN A CA 1
ATOM 667 C C . GLN A 1 92 ? 0.477 9.058 -9.775 1.00 93.81 92 GLN A C 1
ATOM 669 O O . GLN A 1 92 ? 1.053 8.093 -9.269 1.00 93.81 92 GLN A O 1
ATOM 674 N N . LYS A 1 93 ? -0.783 9.380 -9.467 1.00 93.44 93 LYS A N 1
ATOM 675 C CA . LYS A 1 93 ? -1.605 8.611 -8.526 1.00 93.44 93 LYS A CA 1
ATOM 676 C C . LYS A 1 93 ? -1.843 7.188 -9.024 1.00 93.44 93 LYS A C 1
ATOM 678 O O . LYS A 1 93 ? -1.691 6.236 -8.260 1.00 93.44 93 LYS A O 1
ATOM 683 N N . TRP A 1 94 ? -2.131 7.025 -10.318 1.00 91.69 94 TRP A N 1
ATOM 684 C CA . TRP A 1 94 ? -2.213 5.701 -10.940 1.00 91.69 94 TRP A CA 1
ATOM 685 C C . TRP A 1 94 ? -0.872 4.973 -10.901 1.00 91.69 94 TRP A C 1
ATOM 687 O O . TRP A 1 94 ? -0.837 3.820 -10.486 1.00 91.69 94 TRP A O 1
ATOM 697 N N . ALA A 1 95 ? 0.242 5.633 -11.228 1.00 92.75 95 ALA A N 1
ATOM 698 C CA . ALA A 1 95 ? 1.563 5.011 -11.110 1.00 92.75 95 ALA A CA 1
ATOM 699 C C . ALA A 1 95 ? 1.841 4.500 -9.683 1.00 92.75 95 ALA A C 1
ATOM 701 O O . ALA A 1 95 ? 2.414 3.424 -9.510 1.00 92.75 95 ALA A O 1
ATOM 702 N N . PHE A 1 96 ? 1.406 5.242 -8.658 1.00 95.50 96 PHE A N 1
ATOM 703 C CA . PHE A 1 96 ? 1.534 4.826 -7.261 1.00 95.50 96 PHE A CA 1
ATOM 704 C C . PHE A 1 96 ? 0.673 3.595 -6.950 1.00 95.50 96 PHE A C 1
ATOM 706 O O . PHE A 1 96 ? 1.177 2.632 -6.380 1.00 95.50 96 PHE A O 1
ATOM 713 N N . GLN A 1 97 ? -0.594 3.580 -7.371 1.00 94.19 97 GLN A N 1
ATOM 714 C CA . GLN A 1 97 ? -1.487 2.424 -7.210 1.00 94.19 97 GLN A CA 1
ATOM 715 C C . GLN A 1 97 ? -0.941 1.160 -7.877 1.00 94.19 97 GLN A C 1
ATOM 717 O O . GLN A 1 97 ? -0.998 0.077 -7.302 1.00 94.19 97 GLN A O 1
ATOM 722 N N . TYR A 1 98 ? -0.349 1.313 -9.055 1.00 93.19 98 TYR A N 1
ATOM 723 C CA . TYR A 1 98 ? 0.322 0.235 -9.765 1.00 93.19 98 TYR A CA 1
ATOM 724 C C . TYR A 1 98 ? 1.510 -0.332 -8.977 1.00 93.19 98 TYR A C 1
ATOM 726 O O . TYR A 1 98 ? 1.656 -1.546 -8.865 1.00 93.19 98 TYR A O 1
ATOM 734 N N . ALA A 1 99 ? 2.314 0.526 -8.341 1.00 94.62 99 ALA A N 1
ATOM 735 C CA . ALA A 1 99 ? 3.373 0.077 -7.437 1.00 94.62 99 ALA A CA 1
ATOM 736 C C . ALA A 1 99 ? 2.823 -0.629 -6.179 1.00 94.62 99 ALA A C 1
ATOM 738 O O . ALA A 1 99 ? 3.427 -1.586 -5.695 1.00 94.62 99 ALA A O 1
ATOM 739 N N . VAL A 1 100 ? 1.667 -0.198 -5.658 1.00 96.12 100 VAL A N 1
ATOM 740 C CA . VAL A 1 100 ? 0.982 -0.887 -4.550 1.00 96.12 100 VAL A CA 1
ATOM 741 C C . VAL A 1 100 ? 0.524 -2.283 -4.979 1.00 96.12 100 VAL A C 1
ATOM 743 O O . VAL A 1 100 ? 0.762 -3.246 -4.249 1.00 96.12 100 VAL A O 1
ATOM 746 N N . TRP A 1 101 ? -0.081 -2.417 -6.161 1.00 94.19 101 TRP A N 1
ATOM 747 C CA . TRP A 1 101 ? -0.510 -3.711 -6.693 1.00 94.19 101 TRP A CA 1
ATOM 748 C C . TRP A 1 101 ? 0.649 -4.650 -6.990 1.00 94.19 101 TRP A C 1
ATOM 750 O O . TRP A 1 101 ? 0.516 -5.838 -6.715 1.00 94.19 101 TRP A O 1
ATOM 760 N N . GLU A 1 102 ? 1.780 -4.136 -7.463 1.00 94.25 102 GLU A N 1
ATOM 761 C CA . GLU A 1 102 ? 2.997 -4.925 -7.669 1.00 94.25 102 GLU A CA 1
ATOM 762 C C . GLU A 1 102 ? 3.447 -5.593 -6.366 1.00 94.25 102 GLU A C 1
ATOM 764 O O . GLU A 1 102 ? 3.702 -6.796 -6.307 1.00 94.25 102 GLU A O 1
ATOM 769 N N . ILE A 1 103 ? 3.472 -4.829 -5.271 1.00 95.75 103 ILE A N 1
ATOM 770 C CA . ILE A 1 103 ? 3.818 -5.373 -3.955 1.00 95.75 103 ILE A CA 1
ATOM 771 C C . ILE A 1 103 ? 2.726 -6.328 -3.451 1.00 95.75 103 ILE A C 1
ATOM 773 O O . ILE A 1 103 ? 3.029 -7.356 -2.842 1.00 95.75 103 ILE A O 1
ATOM 777 N N . GLY A 1 104 ? 1.458 -5.982 -3.676 1.00 95.31 104 GLY A N 1
ATOM 778 C CA . GLY A 1 104 ? 0.311 -6.748 -3.204 1.00 95.31 104 GLY A CA 1
ATOM 779 C C . GLY A 1 104 ? 0.143 -8.101 -3.888 1.00 95.31 104 GLY A C 1
ATOM 780 O O . GLY A 1 104 ? -0.170 -9.082 -3.214 1.00 95.31 104 GLY A O 1
ATOM 781 N N . ASN A 1 105 ? 0.382 -8.180 -5.195 1.00 94.19 105 ASN A N 1
ATOM 782 C CA . ASN A 1 105 ? 0.026 -9.336 -6.017 1.00 94.19 105 ASN A CA 1
ATOM 783 C C . ASN A 1 105 ? 1.239 -10.150 -6.461 1.00 94.19 105 ASN A C 1
ATOM 785 O O . ASN A 1 105 ? 1.155 -11.377 -6.471 1.00 94.19 105 ASN A O 1
ATOM 789 N N . ASP A 1 106 ? 2.361 -9.494 -6.759 1.00 93.50 106 ASP A N 1
ATOM 790 C CA . ASP A 1 106 ? 3.485 -10.132 -7.448 1.00 93.50 106 ASP A CA 1
ATOM 791 C C . ASP A 1 106 ? 4.721 -10.289 -6.547 1.00 93.50 106 ASP A C 1
ATOM 793 O O . ASP A 1 106 ? 5.402 -11.319 -6.585 1.00 93.50 106 ASP A O 1
ATOM 797 N N . TYR A 1 107 ? 4.990 -9.327 -5.656 1.00 94.25 107 TYR A N 1
ATOM 798 C CA . TYR A 1 107 ? 6.175 -9.373 -4.802 1.00 94.25 107 TYR A CA 1
ATOM 799 C C . TYR A 1 107 ? 6.144 -10.524 -3.788 1.00 94.25 107 TYR A C 1
ATOM 801 O O . TYR A 1 107 ? 5.329 -10.552 -2.860 1.00 94.25 107 TYR A O 1
ATOM 809 N N . ASN A 1 108 ? 7.137 -11.412 -3.888 1.00 92.94 108 ASN A N 1
ATOM 810 C CA . ASN A 1 108 ? 7.309 -12.580 -3.018 1.00 92.94 108 ASN A CA 1
ATOM 811 C C . ASN A 1 108 ? 8.515 -12.489 -2.063 1.00 92.94 108 ASN A C 1
ATOM 813 O O . ASN A 1 108 ? 8.878 -13.473 -1.421 1.00 92.94 108 ASN A O 1
ATOM 817 N N . GLY A 1 109 ? 9.142 -11.312 -1.953 1.00 91.56 109 GLY A N 1
ATOM 818 C CA . GLY A 1 109 ? 10.359 -11.105 -1.155 1.00 91.56 109 GLY A CA 1
ATOM 819 C C . GLY A 1 109 ? 11.655 -11.046 -1.974 1.00 91.56 109 GLY A C 1
ATOM 820 O O . GLY A 1 109 ? 12.724 -10.831 -1.407 1.00 91.56 109 GLY A O 1
ATOM 821 N N . SER A 1 110 ? 11.581 -11.223 -3.296 1.00 90.75 110 SER A N 1
ATOM 822 C CA . SER A 1 110 ? 12.720 -11.147 -4.220 1.00 90.75 110 SER A CA 1
ATOM 823 C C . SER A 1 110 ? 12.540 -10.030 -5.245 1.00 90.75 110 SER A C 1
ATOM 825 O O . SER A 1 110 ? 11.448 -9.867 -5.788 1.00 90.75 110 SER A O 1
ATOM 827 N N . ALA A 1 111 ? 13.615 -9.317 -5.603 1.00 87.31 111 ALA A N 1
ATOM 828 C CA . ALA A 1 111 ? 13.578 -8.339 -6.701 1.00 87.31 111 ALA A CA 1
ATOM 829 C C . ALA A 1 111 ? 13.072 -8.946 -8.014 1.00 87.31 111 ALA A C 1
ATOM 831 O O . ALA A 1 111 ? 12.364 -8.276 -8.751 1.00 87.31 111 ALA A O 1
ATOM 832 N N . GLY A 1 112 ? 13.399 -10.213 -8.292 1.00 88.25 112 GLY A N 1
ATOM 833 C CA . GLY A 1 112 ? 12.993 -10.878 -9.534 1.00 88.25 112 GLY A CA 1
ATOM 834 C C . GLY A 1 112 ? 11.495 -11.181 -9.634 1.00 88.25 112 GLY A C 1
ATOM 835 O O . GLY A 1 112 ? 11.053 -11.616 -10.690 1.00 88.25 112 GLY A O 1
ATOM 836 N N . SER A 1 113 ? 10.732 -10.990 -8.552 1.00 90.00 113 SER A N 1
ATOM 837 C CA . SER A 1 113 ? 9.267 -11.120 -8.565 1.00 90.00 113 SER A CA 1
ATOM 838 C C . SER A 1 113 ? 8.543 -9.837 -8.967 1.00 90.00 113 SER A C 1
ATOM 840 O O . SER A 1 113 ? 7.357 -9.886 -9.249 1.00 90.00 113 SER A O 1
ATOM 842 N N . ILE A 1 114 ? 9.264 -8.715 -9.018 1.00 88.06 114 ILE A N 1
ATOM 843 C CA . ILE A 1 114 ? 8.754 -7.429 -9.489 1.00 88.06 114 ILE A CA 1
ATOM 844 C C . ILE A 1 114 ? 9.153 -7.282 -10.956 1.00 88.06 114 ILE A C 1
ATOM 846 O O . ILE A 1 114 ? 10.332 -7.429 -11.294 1.00 88.06 114 ILE A O 1
ATOM 850 N N . SER A 1 115 ? 8.190 -7.001 -11.829 1.00 85.44 115 SER A N 1
ATOM 851 C CA . SER A 1 115 ? 8.422 -6.866 -13.262 1.00 85.44 115 SER A CA 1
ATOM 852 C C . SER A 1 115 ? 7.517 -5.821 -13.893 1.00 85.44 115 SER A C 1
ATOM 854 O O . SER A 1 115 ? 6.301 -5.928 -13.912 1.00 85.44 115 SER A O 1
ATOM 856 N N . ALA A 1 116 ? 8.137 -4.852 -14.563 1.00 80.12 116 ALA A N 1
ATOM 857 C CA . ALA A 1 116 ? 7.400 -3.816 -15.276 1.00 80.12 116 ALA A CA 1
ATOM 858 C C . ALA A 1 116 ? 6.586 -4.368 -16.462 1.00 80.12 116 ALA A C 1
ATOM 860 O O . ALA A 1 116 ? 5.771 -3.650 -17.022 1.00 80.12 116 ALA A O 1
ATOM 861 N N . THR A 1 117 ? 6.836 -5.608 -16.893 1.00 80.56 117 THR A N 1
ATOM 862 C CA . THR A 1 117 ? 6.277 -6.176 -18.137 1.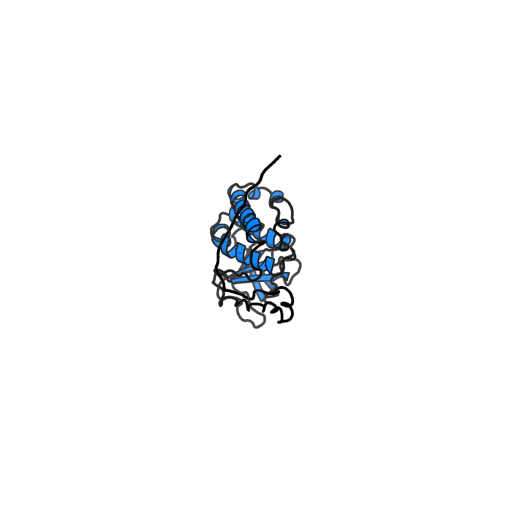00 80.56 117 THR A CA 1
ATOM 863 C C . THR A 1 117 ? 5.564 -7.511 -17.945 1.00 80.56 117 THR A C 1
ATOM 865 O O . THR A 1 117 ? 5.100 -8.101 -18.915 1.00 80.56 117 THR A O 1
ATOM 868 N N . SER A 1 118 ? 5.505 -8.021 -16.717 1.00 81.25 118 SER A N 1
ATOM 869 C CA . SER A 1 118 ? 4.858 -9.292 -16.396 1.00 81.25 118 SER A CA 1
ATOM 870 C C . SER A 1 118 ? 4.353 -9.259 -14.964 1.00 81.25 118 SER A C 1
ATOM 872 O O . SER A 1 118 ? 5.000 -8.649 -14.128 1.00 81.25 118 SER A O 1
ATOM 874 N N . GLY A 1 119 ? 3.300 -9.999 -14.657 1.00 82.31 119 GLY A N 1
ATOM 875 C CA . GLY A 1 119 ? 2.710 -10.022 -13.320 1.00 82.31 119 GLY A CA 1
ATOM 876 C C . GLY A 1 119 ? 1.204 -9.885 -13.432 1.00 82.31 119 GLY A C 1
ATOM 877 O O . GLY A 1 119 ? 0.648 -10.066 -14.515 1.00 82.31 119 GLY A O 1
ATOM 878 N N . LEU A 1 120 ? 0.547 -9.603 -12.319 1.00 84.19 120 LEU A N 1
ATOM 879 C CA . LEU A 1 120 ? -0.867 -9.246 -12.293 1.00 84.19 120 LEU A CA 1
ATOM 880 C C . LEU A 1 120 ? -1.053 -7.732 -12.349 1.00 84.19 120 LEU A C 1
ATOM 882 O O . LEU A 1 120 ? -2.040 -7.262 -12.905 1.00 84.19 120 LEU A O 1
ATOM 886 N N . SER A 1 121 ? -0.117 -6.973 -11.780 1.00 76.75 121 SER A N 1
ATOM 887 C CA . SER A 1 121 ? -0.192 -5.519 -11.719 1.00 76.75 121 SER A CA 1
ATOM 888 C C . SER A 1 121 ? 0.370 -4.801 -12.934 1.00 76.75 121 SER A C 1
ATOM 890 O O . SER A 1 121 ? 0.427 -3.587 -12.885 1.00 76.75 121 SER A O 1
ATOM 892 N N . HIS A 1 122 ? 0.882 -5.447 -13.981 1.00 72.12 122 HIS A N 1
ATOM 893 C CA . HIS A 1 122 ? 1.656 -4.729 -15.004 1.00 72.12 122 HIS A CA 1
ATOM 894 C C . HIS A 1 122 ? 0.805 -3.661 -15.736 1.00 72.12 122 HIS A C 1
ATOM 896 O O . HIS A 1 122 ? -0.265 -3.957 -16.263 1.00 72.12 122 HIS A O 1
ATOM 902 N N . PRO A 1 123 ? 1.285 -2.408 -15.851 1.00 66.88 123 PRO A N 1
ATOM 903 C CA . PRO A 1 123 ? 0.487 -1.281 -16.360 1.00 66.88 123 PRO A CA 1
ATOM 904 C C . PRO A 1 123 ? 0.230 -1.254 -17.863 1.00 66.88 123 PRO A C 1
ATOM 906 O O . PRO A 1 123 ? -0.483 -0.378 -18.360 1.00 66.88 123 PRO A O 1
ATOM 909 N N . PHE A 1 124 ? 0.829 -2.173 -18.612 1.00 55.91 124 PHE A N 1
ATOM 910 C CA . PHE A 1 124 ? 0.822 -2.121 -20.071 1.00 55.91 124 PHE A CA 1
ATOM 911 C C . PHE A 1 124 ? -0.498 -2.579 -20.712 1.00 55.91 124 PHE A C 1
ATOM 913 O O . PHE A 1 124 ? -0.702 -2.289 -21.889 1.00 55.91 124 PHE A O 1
ATOM 920 N N . ASP A 1 125 ? -1.414 -3.185 -19.948 1.00 56.78 125 ASP A N 1
ATOM 921 C CA . ASP A 1 125 ? -2.694 -3.687 -20.473 1.00 56.78 125 ASP A CA 1
ATOM 922 C C . ASP A 1 125 ? -3.893 -2.728 -20.264 1.00 56.78 125 ASP A C 1
ATOM 924 O O . ASP A 1 125 ? -4.955 -2.945 -20.844 1.00 56.78 125 ASP A O 1
ATOM 928 N N . ASP A 1 126 ? -3.722 -1.619 -19.528 1.00 57.72 126 ASP A N 1
ATOM 929 C CA . ASP A 1 126 ? -4.826 -0.755 -19.047 1.00 57.72 126 ASP A CA 1
ATOM 930 C C . ASP A 1 126 ? -5.090 0.530 -19.876 1.00 57.72 126 ASP A C 1
ATOM 932 O O . ASP A 1 126 ? -5.912 1.382 -19.521 1.00 57.72 126 ASP A O 1
ATOM 936 N N . GLY A 1 127 ? -4.427 0.696 -21.027 1.00 61.22 127 GLY A N 1
ATOM 937 C CA . GLY A 1 127 ? -4.757 1.736 -22.014 1.00 61.22 127 GLY A CA 1
ATOM 938 C C . GLY A 1 127 ? -4.189 3.147 -21.752 1.00 61.22 127 GLY A C 1
ATOM 939 O O . GLY A 1 127 ? -2.991 3.323 -21.560 1.00 61.22 127 GLY A O 1
ATOM 940 N N . TYR A 1 128 ? -5.036 4.188 -21.865 1.00 55.66 128 TYR A N 1
ATOM 941 C CA . TYR A 1 128 ? -4.641 5.603 -22.080 1.00 55.66 128 TYR A CA 1
ATOM 942 C C . TYR A 1 128 ? -3.705 6.190 -21.008 1.00 55.66 128 TYR A C 1
ATOM 944 O O . TYR A 1 128 ? -2.815 6.967 -21.339 1.00 55.66 128 TYR A O 1
ATOM 952 N N . LYS A 1 129 ? -3.875 5.813 -19.736 1.00 70.19 129 LYS A N 1
ATOM 953 C CA . LYS A 1 129 ? -3.156 6.448 -18.616 1.00 70.19 129 LYS A CA 1
ATOM 954 C C . LYS A 1 129 ? -1.710 5.982 -18.487 1.00 70.19 129 LYS A C 1
ATOM 956 O O . LYS A 1 129 ? -0.847 6.782 -18.140 1.00 70.19 129 LYS A O 1
ATOM 961 N N . SER A 1 130 ? -1.421 4.720 -18.809 1.00 73.19 130 SER A N 1
ATOM 962 C CA . SER A 1 130 ? -0.053 4.194 -18.757 1.00 73.19 130 SER A CA 1
ATOM 963 C C . SER A 1 130 ? 0.828 4.693 -19.908 1.00 73.19 130 SER A C 1
ATOM 965 O O . SER A 1 130 ? 2.050 4.556 -19.855 1.00 73.19 130 SER A O 1
ATOM 967 N N . ALA A 1 131 ? 0.225 5.340 -20.912 1.00 80.25 131 ALA A N 1
ATOM 968 C CA . ALA A 1 131 ? 0.928 6.035 -21.984 1.00 80.25 131 ALA A CA 1
ATOM 969 C C . ALA A 1 131 ? 1.309 7.488 -21.632 1.00 80.25 131 ALA A C 1
ATOM 971 O O . ALA A 1 131 ? 2.076 8.111 -22.371 1.00 80.25 131 ALA A O 1
ATOM 972 N N . GLU A 1 132 ? 0.793 8.050 -20.532 1.00 88.69 132 GLU A N 1
ATOM 973 C CA . GLU A 1 132 ? 1.098 9.428 -20.148 1.00 88.69 132 GLU A CA 1
ATOM 974 C C . GLU A 1 132 ? 2.555 9.560 -19.660 1.00 88.69 132 GLU A C 1
ATOM 976 O O . GLU A 1 132 ? 3.007 8.759 -18.836 1.00 88.69 132 GLU A O 1
ATOM 981 N N . PRO A 1 133 ? 3.314 10.584 -20.102 1.00 91.94 133 PRO A N 1
ATOM 982 C CA . PRO A 1 133 ? 4.717 10.738 -19.709 1.00 91.94 133 PRO A CA 1
ATOM 983 C C . PRO A 1 133 ? 4.931 10.823 -18.192 1.00 91.94 133 PRO A C 1
ATOM 985 O O . PRO A 1 133 ? 5.926 10.313 -17.680 1.00 91.94 133 PRO A O 1
ATOM 988 N N . GLU A 1 134 ? 3.996 11.445 -17.470 1.00 92.69 134 GLU A N 1
ATOM 989 C CA . GLU A 1 134 ? 4.055 11.581 -16.011 1.00 92.69 134 GLU A CA 1
ATOM 990 C C . GLU A 1 134 ? 3.855 10.241 -15.296 1.00 92.69 134 GLU A C 1
ATOM 992 O O . GLU A 1 134 ? 4.564 9.964 -14.325 1.00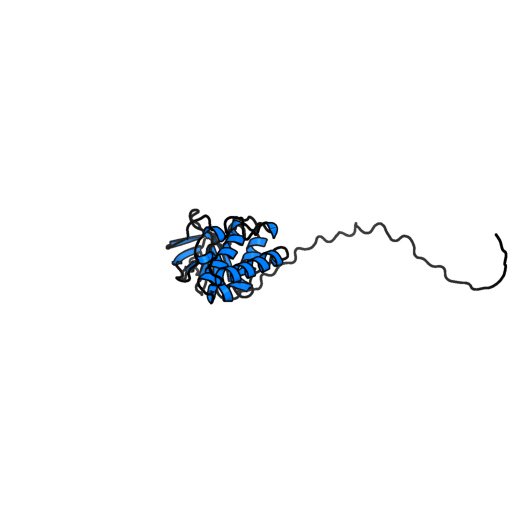 92.69 134 GLU A O 1
ATOM 997 N N . PHE A 1 135 ? 2.954 9.391 -15.808 1.00 92.69 135 PHE A N 1
ATOM 998 C CA . PHE A 1 135 ? 2.785 8.020 -15.329 1.00 92.69 135 PHE A CA 1
ATOM 999 C C . PHE A 1 135 ? 4.084 7.241 -15.524 1.00 92.69 135 PHE A C 1
ATOM 1001 O O . PHE A 1 135 ? 4.625 6.687 -14.568 1.00 92.69 135 PHE A O 1
ATOM 1008 N N . ILE A 1 136 ? 4.608 7.234 -16.756 1.00 90.62 136 ILE A N 1
ATOM 1009 C CA . ILE A 1 136 ? 5.800 6.461 -17.126 1.00 90.62 136 ILE A CA 1
ATOM 1010 C C . ILE A 1 136 ? 6.982 6.872 -16.248 1.00 90.62 136 ILE A C 1
ATOM 1012 O O . ILE A 1 136 ? 7.654 6.011 -15.682 1.00 90.62 136 ILE A O 1
ATOM 1016 N N . ALA A 1 137 ? 7.210 8.178 -16.088 1.00 93.44 137 ALA A N 1
ATOM 1017 C CA . ALA A 1 137 ? 8.303 8.695 -15.275 1.00 93.44 137 ALA A CA 1
ATOM 1018 C C . ALA A 1 137 ? 8.165 8.305 -13.792 1.00 93.44 137 ALA A C 1
ATOM 1020 O O . ALA A 1 137 ? 9.135 7.838 -13.192 1.00 93.44 137 ALA A O 1
ATOM 1021 N N . ALA A 1 138 ? 6.975 8.463 -13.200 1.00 95.06 138 ALA A N 1
ATOM 1022 C CA . ALA A 1 138 ? 6.742 8.114 -11.799 1.00 95.06 138 ALA A CA 1
ATOM 1023 C C . ALA A 1 138 ? 6.853 6.600 -11.559 1.00 95.06 138 ALA A C 1
ATOM 1025 O O . ALA A 1 138 ? 7.534 6.174 -10.622 1.00 95.06 138 ALA A O 1
ATOM 1026 N N . TYR A 1 139 ? 6.243 5.784 -12.424 1.00 93.31 139 TYR A N 1
ATOM 1027 C CA . TYR A 1 139 ? 6.286 4.328 -12.310 1.00 93.31 139 TYR A CA 1
ATOM 1028 C C . TYR A 1 139 ? 7.713 3.799 -12.488 1.00 93.31 139 TYR A C 1
ATOM 1030 O O . TYR A 1 139 ? 8.163 3.008 -11.667 1.00 93.31 139 TYR A O 1
ATOM 1038 N N . GLN A 1 140 ? 8.478 4.289 -13.472 1.00 92.38 140 GLN A N 1
ATOM 1039 C CA . GLN A 1 140 ? 9.885 3.904 -13.645 1.00 92.38 140 GLN A CA 1
ATOM 1040 C C . GLN A 1 140 ? 10.745 4.269 -12.429 1.00 92.38 140 GLN A C 1
ATOM 1042 O O . GLN A 1 140 ? 11.562 3.453 -11.995 1.00 92.38 140 GLN A O 1
ATOM 1047 N N . ALA A 1 141 ? 10.545 5.459 -11.851 1.00 95.69 141 ALA A N 1
ATOM 1048 C CA . ALA A 1 141 ? 11.268 5.884 -10.656 1.00 95.69 141 ALA A CA 1
ATOM 1049 C C . ALA A 1 141 ? 10.972 4.971 -9.452 1.00 95.69 141 ALA A C 1
ATOM 1051 O O . ALA A 1 141 ? 11.902 4.499 -8.794 1.00 95.69 141 ALA A O 1
ATOM 1052 N N . MET A 1 142 ? 9.693 4.673 -9.188 1.00 95.88 142 MET A N 1
ATOM 1053 C CA . MET A 1 142 ? 9.302 3.752 -8.114 1.00 95.88 142 MET A CA 1
ATOM 1054 C C . MET A 1 142 ? 9.780 2.327 -8.385 1.00 95.88 142 MET A C 1
ATOM 1056 O O . MET A 1 142 ? 10.336 1.697 -7.492 1.00 95.88 142 MET A O 1
ATOM 1060 N N . TYR A 1 143 ? 9.637 1.828 -9.611 1.00 93.50 143 TYR A N 1
ATOM 1061 C CA . TYR A 1 143 ? 10.073 0.491 -10.007 1.00 93.50 143 TYR A CA 1
ATOM 1062 C C . TYR A 1 143 ? 11.581 0.288 -9.801 1.00 93.50 143 TYR A C 1
ATOM 1064 O O . TYR A 1 143 ? 12.013 -0.694 -9.189 1.00 93.50 143 TYR A O 1
ATOM 1072 N N . GLN A 1 144 ? 12.402 1.245 -10.243 1.00 93.81 144 GLN A N 1
ATOM 1073 C CA . GLN A 1 144 ? 13.848 1.207 -10.021 1.00 93.81 144 GLN A CA 1
ATOM 1074 C C . GLN A 1 144 ? 14.186 1.232 -8.523 1.00 93.81 144 GLN A C 1
ATOM 1076 O O . GLN A 1 144 ? 15.047 0.479 -8.057 1.00 93.81 144 GLN A O 1
ATOM 1081 N N . ALA A 1 145 ? 13.504 2.079 -7.750 1.00 96.38 145 ALA A N 1
ATOM 1082 C CA . ALA A 1 145 ? 13.735 2.180 -6.317 1.00 96.38 145 ALA A CA 1
ATOM 1083 C C . ALA A 1 145 ? 13.299 0.908 -5.566 1.00 96.38 145 ALA A C 1
ATOM 1085 O O . ALA A 1 145 ? 14.026 0.454 -4.680 1.00 96.38 145 ALA A O 1
ATOM 1086 N N . MET A 1 146 ? 12.175 0.295 -5.953 1.00 95.56 146 MET A N 1
ATOM 1087 C CA . MET A 1 146 ? 11.676 -0.964 -5.395 1.00 95.56 146 MET A CA 1
ATOM 1088 C C . MET A 1 146 ? 12.650 -2.115 -5.657 1.00 95.56 146 MET A C 1
ATOM 1090 O O . MET A 1 146 ? 13.099 -2.772 -4.718 1.00 95.56 146 MET A O 1
ATOM 1094 N N . THR A 1 147 ? 13.043 -2.323 -6.915 1.00 93.56 147 THR A N 1
ATOM 1095 C CA . THR A 1 147 ? 13.974 -3.401 -7.301 1.00 93.56 147 THR A CA 1
ATOM 1096 C C . THR A 1 147 ? 15.351 -3.259 -6.648 1.00 93.56 147 THR A C 1
ATOM 1098 O O . THR A 1 147 ? 15.997 -4.263 -6.352 1.00 93.56 147 THR A O 1
ATOM 1101 N N . THR A 1 148 ? 15.778 -2.028 -6.352 1.00 93.62 148 THR A N 1
ATOM 1102 C CA . THR A 1 148 ? 17.034 -1.752 -5.638 1.00 93.62 148 THR A CA 1
ATOM 1103 C C . THR A 1 148 ? 16.905 -1.953 -4.124 1.00 93.62 148 THR A C 1
ATOM 1105 O O . THR A 1 148 ? 17.791 -2.529 -3.495 1.00 93.62 148 THR A O 1
ATOM 1108 N N . THR A 1 149 ? 1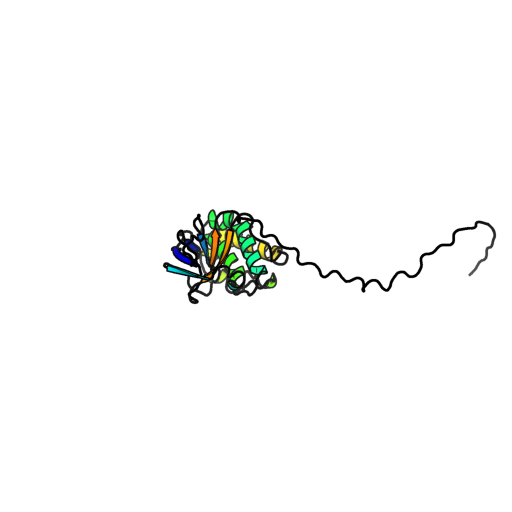5.821 -1.464 -3.518 1.00 96.38 149 THR A N 1
ATOM 1109 C CA . THR A 1 149 ? 15.722 -1.327 -2.055 1.00 96.38 149 THR A CA 1
ATOM 1110 C C . THR A 1 149 ? 15.121 -2.556 -1.389 1.00 96.38 149 THR A C 1
ATOM 1112 O O . THR A 1 149 ? 15.672 -3.054 -0.405 1.00 96.38 149 THR A O 1
ATOM 1115 N N . LEU A 1 150 ? 14.008 -3.068 -1.922 1.00 95.31 150 LEU A N 1
ATOM 1116 C CA . LEU A 1 150 ? 13.208 -4.107 -1.268 1.00 95.31 150 LEU A CA 1
ATOM 1117 C C . LEU A 1 150 ? 13.983 -5.394 -0.929 1.00 95.31 150 LEU A C 1
ATOM 1119 O O . LEU A 1 150 ? 13.764 -5.907 0.168 1.00 95.31 150 LEU A O 1
ATOM 1123 N N . PRO A 1 151 ? 14.941 -5.881 -1.749 1.00 90.06 151 PRO A N 1
ATOM 1124 C CA . PRO A 1 151 ? 15.707 -7.090 -1.421 1.00 90.06 151 PRO A CA 1
ATOM 1125 C C . PRO A 1 151 ? 16.550 -6.993 -0.148 1.00 90.06 151 PRO A C 1
ATOM 1127 O O . PRO A 1 151 ? 16.911 -8.011 0.436 1.00 90.06 151 PRO A O 1
ATOM 1130 N N . THR A 1 152 ? 16.911 -5.775 0.262 1.00 92.50 152 THR A N 1
ATOM 1131 C CA . THR A 1 152 ? 17.748 -5.521 1.447 1.00 92.50 152 THR A CA 1
ATOM 1132 C C . THR A 1 152 ? 16.985 -4.817 2.566 1.00 92.50 152 THR A C 1
ATOM 1134 O O . THR A 1 152 ? 17.531 -4.585 3.647 1.00 92.50 152 THR A O 1
ATOM 1137 N N . LEU A 1 153 ? 15.714 -4.487 2.328 1.00 96.06 153 LEU A N 1
ATOM 1138 C CA . LEU A 1 153 ? 14.859 -3.838 3.304 1.00 96.06 153 LEU A CA 1
ATOM 1139 C C . LEU A 1 153 ? 14.573 -4.806 4.457 1.00 96.06 153 LEU A C 1
ATOM 1141 O O . LEU A 1 153 ? 14.133 -5.937 4.256 1.00 96.06 153 LEU A O 1
ATOM 1145 N N . SER A 1 154 ? 14.791 -4.352 5.691 1.00 95.62 154 SER A N 1
ATOM 1146 C CA . SER A 1 154 ? 14.422 -5.138 6.870 1.00 95.62 154 SER A CA 1
ATOM 1147 C C . SER A 1 154 ? 12.922 -5.441 6.855 1.00 95.62 154 SER A C 1
ATOM 1149 O O . SER A 1 154 ? 12.114 -4.519 6.781 1.00 95.62 154 SER A O 1
ATOM 1151 N N . GLY A 1 155 ? 12.528 -6.708 7.027 1.00 93.56 155 GLY A N 1
ATOM 1152 C CA . GLY A 1 155 ? 11.112 -7.092 7.174 1.00 93.56 155 GLY A CA 1
ATOM 1153 C C . GLY A 1 155 ? 10.419 -6.460 8.396 1.00 93.56 155 GLY A C 1
ATOM 1154 O O . GLY A 1 155 ? 9.189 -6.434 8.495 1.00 93.56 155 GLY A O 1
ATOM 1155 N N . ALA A 1 156 ? 11.201 -5.902 9.323 1.00 94.69 156 ALA A N 1
ATOM 1156 C CA . ALA A 1 156 ? 10.705 -5.138 10.461 1.00 94.69 156 ALA A CA 1
ATOM 1157 C C . ALA A 1 156 ? 10.561 -3.630 10.182 1.00 94.69 156 ALA A C 1
ATOM 1159 O O . ALA A 1 156 ? 10.151 -2.889 11.073 1.00 94.69 156 ALA A O 1
ATOM 1160 N N . TYR A 1 157 ? 10.894 -3.154 8.977 1.00 95.56 157 TYR A N 1
ATOM 1161 C CA . TYR A 1 157 ? 10.734 -1.749 8.615 1.00 95.56 157 TYR A CA 1
ATOM 1162 C C . TYR A 1 157 ? 9.264 -1.327 8.728 1.00 95.56 157 TYR A C 1
ATOM 1164 O O . TYR A 1 157 ? 8.365 -2.015 8.239 1.00 95.56 157 TYR A O 1
ATOM 1172 N N . ARG A 1 158 ? 9.026 -0.180 9.363 1.00 95.31 158 ARG A N 1
ATOM 1173 C CA . ARG A 1 158 ? 7.721 0.479 9.464 1.00 95.31 158 ARG A CA 1
ATOM 1174 C C . ARG A 1 158 ? 7.897 1.964 9.172 1.00 95.31 158 ARG A C 1
ATOM 1176 O O . ARG A 1 158 ? 8.955 2.518 9.487 1.00 95.31 158 ARG A O 1
ATOM 1183 N N . SER A 1 159 ? 6.884 2.579 8.562 1.00 95.38 159 SER A N 1
ATOM 1184 C CA . SER A 1 159 ? 6.902 4.011 8.251 1.00 95.38 159 SER A CA 1
ATOM 1185 C C . SER A 1 159 ? 7.097 4.822 9.531 1.00 95.38 159 SER A C 1
ATOM 1187 O O . SER A 1 159 ? 6.604 4.465 10.602 1.00 95.38 159 SER A O 1
ATOM 1189 N N . LYS A 1 160 ? 7.862 5.910 9.424 1.00 93.00 160 LYS A N 1
ATOM 1190 C CA . LYS A 1 160 ? 8.048 6.875 10.519 1.00 93.00 160 LYS A CA 1
ATOM 1191 C C . LYS A 1 160 ? 7.091 8.059 10.398 1.00 93.00 160 LYS A C 1
ATOM 1193 O O . LYS A 1 160 ? 6.923 8.801 11.361 1.00 93.00 160 LYS A O 1
ATOM 1198 N N . THR A 1 161 ? 6.491 8.225 9.225 1.00 95.12 161 THR A N 1
ATOM 1199 C CA . THR A 1 161 ? 5.646 9.367 8.868 1.00 95.12 161 THR A CA 1
ATOM 1200 C C . THR A 1 161 ? 4.164 9.042 9.016 1.00 95.12 161 THR A C 1
ATOM 1202 O O . THR A 1 161 ? 3.387 9.891 9.449 1.00 95.12 161 THR A O 1
ATOM 1205 N N . TYR A 1 162 ? 3.782 7.805 8.699 1.00 96.38 162 TYR A N 1
ATOM 1206 C CA . TYR A 1 162 ? 2.397 7.360 8.608 1.00 96.38 162 TYR A CA 1
ATOM 1207 C C . TYR A 1 162 ? 2.161 6.124 9.472 1.00 96.38 162 TYR A C 1
ATOM 1209 O O . TYR A 1 162 ? 3.037 5.273 9.632 1.00 96.38 162 TYR A O 1
ATOM 1217 N N . THR A 1 163 ? 0.945 6.000 9.993 1.00 95.56 163 THR A N 1
ATOM 1218 C CA . THR A 1 163 ? 0.462 4.756 10.587 1.00 95.56 163 THR A CA 1
ATOM 1219 C C . THR A 1 163 ? -0.157 3.951 9.458 1.00 95.56 163 THR A C 1
ATOM 1221 O O . THR A 1 163 ? -1.086 4.432 8.811 1.00 95.56 163 THR A O 1
ATOM 1224 N N . ILE A 1 164 ? 0.402 2.772 9.187 1.00 95.81 164 ILE A N 1
ATOM 1225 C CA . ILE A 1 164 ? 0.037 1.943 8.039 1.00 95.81 164 ILE A CA 1
ATOM 1226 C C . ILE A 1 164 ? -0.287 0.538 8.524 1.00 95.81 164 ILE A C 1
ATOM 1228 O O . ILE A 1 164 ? 0.602 -0.174 8.996 1.00 95.81 164 ILE A O 1
ATOM 1232 N N . ASP A 1 165 ? -1.535 0.136 8.318 1.00 95.00 165 ASP A N 1
ATOM 1233 C CA . ASP A 1 165 ? -2.013 -1.221 8.544 1.00 95.00 165 ASP A CA 1
ATOM 1234 C C . ASP A 1 165 ? -2.483 -1.856 7.234 1.00 95.00 165 ASP A C 1
ATOM 1236 O O . ASP A 1 165 ? -2.790 -1.181 6.253 1.00 95.00 165 ASP A O 1
ATOM 1240 N N . LEU A 1 166 ? -2.538 -3.185 7.219 1.00 94.81 166 LEU A N 1
ATOM 1241 C CA . LEU A 1 166 ? -3.100 -3.959 6.118 1.00 94.81 166 LEU A CA 1
ATOM 1242 C C . LEU A 1 166 ? -4.357 -4.669 6.602 1.00 94.81 166 LEU A C 1
ATOM 1244 O O . LEU A 1 166 ? -4.343 -5.349 7.634 1.00 94.81 166 LEU A O 1
ATOM 1248 N N . PHE A 1 167 ? -5.432 -4.503 5.845 1.00 93.19 167 PHE A N 1
ATOM 1249 C CA . PHE A 1 167 ? -6.756 -5.032 6.126 1.00 93.19 167 PHE A CA 1
ATOM 1250 C C . PHE A 1 167 ? -7.131 -6.069 5.076 1.00 93.19 167 PHE A C 1
ATOM 1252 O O . PHE A 1 167 ? -7.047 -5.784 3.886 1.00 93.19 167 PHE A O 1
ATOM 1259 N N . ASN A 1 168 ? -7.619 -7.232 5.510 1.00 93.31 168 ASN A N 1
ATOM 1260 C CA . ASN A 1 168 ? -8.385 -8.099 4.614 1.00 93.31 168 ASN A CA 1
ATOM 1261 C C . ASN A 1 168 ? -9.846 -7.703 4.666 1.00 93.31 168 ASN A C 1
ATOM 1263 O O . ASN A 1 168 ? -10.392 -7.549 5.763 1.00 93.31 168 ASN A O 1
ATOM 1267 N N . SER A 1 169 ? -10.475 -7.587 3.500 1.00 91.94 169 SER A N 1
ATOM 1268 C CA . SER A 1 169 ? -11.929 -7.500 3.428 1.00 91.94 169 SER A CA 1
ATOM 1269 C C . SER A 1 169 ? -12.551 -8.733 4.089 1.00 91.94 169 SER A C 1
ATOM 1271 O O . SER A 1 169 ? -12.095 -9.862 3.905 1.00 91.94 169 SER A O 1
ATOM 1273 N N . ALA A 1 170 ? -13.586 -8.514 4.897 1.00 91.56 170 ALA A N 1
ATOM 1274 C CA . ALA A 1 170 ? -14.394 -9.593 5.455 1.00 91.56 170 ALA A CA 1
ATOM 1275 C C . ALA A 1 170 ? -15.244 -10.278 4.373 1.00 91.56 170 ALA A C 1
ATOM 1277 O O . ALA A 1 170 ? -15.611 -11.441 4.534 1.00 91.56 170 ALA A O 1
ATOM 1278 N N . ASP A 1 171 ? -15.542 -9.565 3.285 1.00 90.94 171 ASP A N 1
ATOM 1279 C CA . ASP A 1 171 ? -16.158 -10.121 2.087 1.00 90.94 171 ASP A CA 1
ATOM 1280 C C . ASP A 1 171 ? -15.060 -10.478 1.066 1.00 90.94 171 ASP A C 1
ATOM 1282 O O . ASP A 1 171 ? -14.360 -9.576 0.588 1.00 90.94 171 ASP A O 1
ATOM 1286 N N . PRO A 1 172 ? -14.889 -11.768 0.722 1.00 90.06 172 PRO A N 1
ATOM 1287 C CA . PRO A 1 172 ? -13.813 -12.228 -0.150 1.00 90.06 172 PRO A CA 1
ATOM 1288 C C . PRO A 1 172 ? -13.960 -11.792 -1.614 1.00 90.06 172 PRO A C 1
ATOM 1290 O O . PRO A 1 172 ? -13.056 -12.066 -2.400 1.00 90.06 172 PRO A O 1
ATOM 1293 N N . THR A 1 173 ? -15.068 -11.158 -2.017 1.00 91.06 173 THR A N 1
ATOM 1294 C CA . THR A 1 173 ? -15.192 -10.595 -3.373 1.00 91.06 173 THR A CA 1
ATOM 1295 C C . THR A 1 173 ? -14.546 -9.221 -3.510 1.00 91.06 173 THR A C 1
ATOM 1297 O O . THR A 1 173 ? -14.346 -8.757 -4.636 1.00 91.06 173 THR A O 1
ATOM 1300 N N . TYR A 1 174 ? -14.228 -8.571 -2.386 1.00 92.12 174 TYR A N 1
ATOM 1301 C CA . TYR A 1 174 ? -13.594 -7.260 -2.372 1.00 92.12 174 TYR A CA 1
ATOM 1302 C C . TYR A 1 174 ? -12.118 -7.321 -2.005 1.00 92.12 174 TYR A C 1
ATOM 1304 O O . TYR A 1 174 ? -11.660 -8.201 -1.276 1.00 92.12 174 TYR A O 1
ATOM 1312 N N . GLN A 1 175 ? -11.390 -6.328 -2.502 1.00 92.31 175 GLN A N 1
ATOM 1313 C CA . GLN A 1 175 ? -9.966 -6.180 -2.269 1.00 92.31 175 GLN A CA 1
ATOM 1314 C C . GLN A 1 175 ? -9.617 -5.977 -0.797 1.00 92.31 175 GLN A C 1
ATOM 1316 O O . GLN A 1 175 ? -10.313 -5.306 -0.030 1.00 92.31 175 GLN A O 1
ATOM 1321 N N . SER A 1 176 ? -8.459 -6.514 -0.431 1.00 94.19 176 SER A N 1
ATOM 1322 C CA . SER A 1 176 ? -7.726 -6.073 0.747 1.00 94.19 176 SER A CA 1
ATOM 1323 C C . SER A 1 176 ? -7.221 -4.639 0.555 1.00 94.19 176 SER A C 1
ATOM 1325 O O . SER A 1 176 ? -7.009 -4.181 -0.571 1.00 94.19 176 SER A O 1
ATOM 1327 N N . MET A 1 177 ? -6.999 -3.929 1.661 1.00 93.94 177 MET A N 1
ATOM 1328 C CA . MET A 1 177 ? -6.662 -2.503 1.652 1.00 93.94 177 MET A CA 1
ATOM 1329 C C . MET A 1 177 ? -5.415 -2.219 2.493 1.00 93.94 177 MET A C 1
ATOM 1331 O O . MET A 1 177 ? -5.248 -2.773 3.582 1.00 93.94 177 MET A O 1
ATOM 1335 N N . VAL A 1 178 ? -4.576 -1.289 2.039 1.00 96.06 178 VAL A N 1
ATOM 1336 C CA . VAL A 1 178 ? -3.682 -0.525 2.915 1.00 96.06 178 VAL A CA 1
ATOM 1337 C C . VAL A 1 178 ? -4.516 0.537 3.613 1.00 96.06 178 VAL A C 1
ATOM 1339 O O . VAL A 1 178 ? -5.081 1.392 2.941 1.00 96.06 178 VAL A O 1
ATOM 1342 N N . ALA A 1 179 ? -4.578 0.511 4.939 1.00 94.88 179 ALA A N 1
ATOM 1343 C CA . ALA A 1 179 ? -5.151 1.574 5.748 1.00 94.88 179 ALA A CA 1
ATOM 1344 C C . ALA A 1 179 ? -4.038 2.521 6.201 1.00 94.88 179 ALA A C 1
ATOM 1346 O O . ALA A 1 179 ? -3.163 2.146 6.980 1.00 94.88 179 ALA A O 1
ATOM 1347 N N . LEU A 1 180 ? -4.077 3.751 5.703 1.00 95.94 180 LEU A N 1
ATOM 1348 C CA . LEU A 1 180 ? -3.153 4.820 6.034 1.00 95.94 180 LEU A CA 1
ATOM 1349 C C . LEU A 1 180 ? -3.850 5.869 6.897 1.00 95.94 180 LEU A C 1
ATOM 1351 O O . LEU A 1 180 ? -4.884 6.427 6.528 1.00 95.94 180 LEU A O 1
ATOM 1355 N N . VAL A 1 181 ? -3.227 6.191 8.026 1.00 96.19 181 VAL A N 1
ATOM 1356 C CA . VAL A 1 181 ? -3.542 7.382 8.810 1.00 96.19 181 VAL A CA 1
ATOM 1357 C C . VAL A 1 181 ? -2.365 8.341 8.713 1.00 96.19 181 VAL A C 1
ATOM 1359 O O . VAL A 1 181 ? -1.221 7.965 8.986 1.00 96.19 181 VAL A O 1
ATOM 1362 N N . GLU A 1 182 ? -2.649 9.595 8.358 1.00 95.62 182 GLU A N 1
ATOM 1363 C CA . GLU A 1 182 ? -1.657 10.668 8.215 1.00 95.62 182 GLU A CA 1
ATOM 1364 C C . GLU A 1 182 ? -1.138 11.193 9.563 1.00 95.62 182 GLU A C 1
ATOM 1366 O O . GLU A 1 182 ? -1.209 12.378 9.884 1.00 95.62 182 GLU A O 1
ATOM 1371 N N . LYS A 1 183 ? -0.612 10.283 10.378 1.00 93.69 183 LYS A N 1
ATOM 1372 C CA . LYS A 1 183 ? 0.074 10.566 11.632 1.00 93.69 183 LYS A CA 1
ATOM 1373 C C . LYS A 1 183 ? 1.204 9.571 11.828 1.00 93.69 183 LYS A C 1
ATOM 1375 O O . LYS A 1 183 ? 1.064 8.396 11.482 1.00 93.69 183 LYS A O 1
ATOM 1380 N N . ALA A 1 184 ? 2.281 10.020 12.458 1.00 90.38 184 ALA A N 1
ATOM 1381 C CA . ALA A 1 184 ? 3.349 9.124 12.870 1.00 90.38 184 ALA A CA 1
ATOM 1382 C C . ALA A 1 184 ? 2.799 8.028 13.809 1.00 90.38 184 ALA A C 1
ATOM 1384 O O . ALA A 1 184 ? 1.901 8.309 14.614 1.00 90.38 184 ALA A O 1
ATOM 1385 N N . PRO A 1 185 ? 3.321 6.792 13.736 1.00 85.69 185 PRO A N 1
ATOM 1386 C CA . PRO A 1 185 ? 2.889 5.714 14.619 1.00 85.69 185 PRO A CA 1
ATOM 1387 C C . PRO A 1 185 ? 3.136 6.078 16.089 1.00 85.69 185 PRO A C 1
ATOM 1389 O O . PRO A 1 185 ? 4.163 6.659 16.442 1.00 85.69 185 PRO A O 1
ATOM 1392 N N . SER A 1 186 ? 2.200 5.710 16.970 1.00 73.19 186 SER A N 1
ATOM 1393 C CA . SER A 1 186 ? 2.160 6.136 18.380 1.00 73.19 186 SER A CA 1
ATOM 1394 C C . SER A 1 186 ? 3.290 5.587 19.269 1.00 73.19 186 SER A C 1
ATOM 1396 O O . SER A 1 186 ? 3.365 5.927 20.447 1.00 73.19 186 SER A O 1
ATOM 1398 N N . SER A 1 187 ? 4.193 4.762 18.736 1.00 58.53 187 SER A N 1
ATOM 1399 C CA . SER A 1 187 ? 5.489 4.395 19.324 1.00 58.53 187 SER A CA 1
ATOM 1400 C C . SER A 1 187 ? 6.370 3.760 18.243 1.00 58.53 187 SER A C 1
ATOM 1402 O O . SER A 1 187 ? 5.833 3.102 17.348 1.00 58.53 187 SER A O 1
ATOM 1404 N N . PRO A 1 188 ? 7.708 3.897 18.301 1.00 48.78 188 PRO A N 1
ATOM 1405 C CA . PRO A 1 188 ? 8.575 3.099 17.447 1.00 48.78 188 PRO A CA 1
ATOM 1406 C C . PRO A 1 188 ? 8.318 1.628 17.772 1.00 48.78 188 PRO A C 1
ATOM 1408 O O . PRO A 1 188 ? 8.395 1.230 18.935 1.00 48.78 188 PRO A O 1
ATOM 1411 N N . VAL A 1 189 ? 7.991 0.821 16.761 1.00 48.44 189 VAL A N 1
ATOM 1412 C CA . VAL A 1 189 ? 7.954 -0.635 16.909 1.00 48.44 189 VAL A CA 1
ATOM 1413 C C . VAL A 1 189 ? 9.339 -1.052 17.391 1.00 48.44 189 VAL A C 1
ATOM 1415 O O . VAL A 1 189 ? 10.311 -1.004 16.639 1.00 48.44 189 VAL A O 1
ATOM 1418 N N . VAL A 1 190 ? 9.451 -1.378 18.679 1.00 37.34 190 VAL A N 1
ATOM 1419 C CA . VAL A 1 190 ? 10.684 -1.899 19.257 1.00 37.34 190 VAL A CA 1
ATOM 1420 C C . VAL A 1 190 ? 10.893 -3.256 18.609 1.00 37.34 190 VAL A C 1
ATOM 1422 O O . VAL A 1 190 ? 10.240 -4.234 18.963 1.00 37.34 190 VAL A O 1
ATOM 1425 N N . THR A 1 191 ? 11.797 -3.319 17.636 1.00 40.66 191 THR A N 1
ATOM 1426 C CA . THR A 1 191 ? 12.397 -4.579 17.222 1.00 40.66 191 THR A CA 1
ATOM 1427 C C . THR A 1 191 ? 13.136 -5.107 18.437 1.00 40.66 191 THR A C 1
ATOM 1429 O O . THR A 1 191 ? 14.233 -4.641 18.750 1.00 40.66 191 THR A O 1
ATOM 1432 N N . THR A 1 192 ? 12.536 -6.034 19.177 1.00 33.25 192 THR A N 1
ATOM 1433 C CA . THR A 1 192 ? 13.316 -6.854 20.093 1.00 33.25 192 THR A CA 1
ATOM 1434 C C . THR A 1 192 ? 14.382 -7.538 19.237 1.00 33.25 192 THR A C 1
ATOM 1436 O O . THR A 1 192 ? 14.032 -8.201 18.258 1.00 33.25 192 THR A O 1
ATOM 1439 N N . PRO A 1 193 ? 15.684 -7.330 19.502 1.00 35.62 193 PRO A N 1
ATOM 1440 C CA . PRO A 1 193 ? 16.703 -8.066 18.782 1.00 35.62 193 PRO A CA 1
ATOM 1441 C C . PRO A 1 193 ? 16.459 -9.541 19.080 1.00 35.62 193 PRO A C 1
ATOM 1443 O O . PRO A 1 193 ? 16.511 -9.959 20.238 1.00 35.62 193 PRO A O 1
ATOM 1446 N N . THR A 1 194 ? 16.146 -10.325 18.050 1.00 42.09 194 THR A N 1
ATOM 1447 C CA . THR A 1 194 ? 16.172 -11.780 18.161 1.00 42.09 194 THR A CA 1
ATOM 1448 C C . THR A 1 194 ? 17.565 -12.130 18.676 1.00 42.09 194 THR A C 1
ATOM 1450 O O . THR A 1 194 ? 18.542 -11.728 18.033 1.00 42.09 194 THR A O 1
ATOM 1453 N N . PRO A 1 195 ? 17.712 -12.795 19.836 1.00 37.00 195 PRO A N 1
ATOM 1454 C CA . PRO A 1 195 ? 19.023 -13.229 20.273 1.00 37.00 195 PRO A CA 1
ATOM 1455 C C . PRO A 1 195 ? 19.585 -14.110 19.163 1.00 37.00 195 PRO A C 1
ATOM 1457 O O . PRO A 1 195 ? 19.025 -15.157 18.836 1.00 37.00 195 PRO A O 1
ATOM 1460 N N . VAL A 1 196 ? 20.675 -13.653 18.546 1.00 39.81 196 VAL A N 1
ATOM 1461 C CA . VAL A 1 196 ? 21.532 -14.527 17.751 1.00 39.81 196 VAL A CA 1
ATOM 1462 C C . VAL A 1 196 ? 21.855 -15.696 18.678 1.00 39.81 196 VAL A C 1
ATOM 1464 O O . VAL A 1 196 ? 22.263 -15.427 19.814 1.00 39.81 196 VAL A O 1
ATOM 1467 N N . PRO A 1 197 ? 21.648 -16.963 18.272 1.00 36.97 197 PRO A N 1
ATOM 1468 C CA . PRO A 1 197 ? 22.139 -18.081 19.053 1.00 36.97 197 PRO A CA 1
ATOM 1469 C C . PRO A 1 197 ? 23.617 -17.806 19.287 1.00 36.97 197 PRO A C 1
ATOM 1471 O O . PRO A 1 197 ? 24.401 -17.766 18.334 1.00 36.97 197 PRO A O 1
ATOM 1474 N N . SER A 1 198 ? 23.995 -17.520 20.534 1.00 45.44 198 SER A N 1
ATOM 1475 C CA . SER A 1 198 ? 25.401 -17.505 20.869 1.00 45.44 198 SER A CA 1
ATOM 1476 C C . SER A 1 198 ? 25.889 -18.890 20.480 1.00 45.44 198 SER A C 1
ATOM 1478 O O . SER A 1 198 ? 25.316 -19.904 20.890 1.00 45.44 198 SER A O 1
ATOM 1480 N N . LEU A 1 199 ? 26.894 -18.941 19.607 1.00 43.81 199 LEU A N 1
ATOM 1481 C CA . LEU A 1 199 ? 27.691 -20.142 19.483 1.00 43.81 199 LEU A CA 1
ATOM 1482 C C . LEU A 1 199 ? 28.172 -20.417 20.902 1.00 43.81 199 LEU A C 1
ATOM 1484 O O . LEU A 1 199 ? 29.026 -19.707 21.434 1.00 43.81 199 LEU A O 1
ATOM 1488 N N . GLY A 1 200 ? 27.524 -21.392 21.541 1.00 37.16 200 GLY A N 1
ATOM 1489 C CA . GLY A 1 200 ? 27.964 -21.930 22.806 1.00 37.16 200 GLY A CA 1
ATOM 1490 C C . GLY A 1 200 ? 29.447 -22.250 22.684 1.00 37.16 200 GLY A C 1
ATOM 1491 O O . GLY A 1 200 ? 29.958 -22.509 21.593 1.00 37.16 200 GLY A O 1
ATOM 1492 N N . VAL A 1 201 ? 30.127 -22.197 23.819 1.00 45.19 201 VAL A N 1
ATOM 1493 C CA . VAL A 1 201 ? 31.579 -22.292 24.027 1.00 45.19 201 VAL A CA 1
ATOM 1494 C C . VAL A 1 201 ? 32.163 -23.673 23.622 1.00 45.19 201 VAL A C 1
ATOM 1496 O O . VAL A 1 201 ? 33.050 -24.210 24.264 1.00 45.19 201 VAL A O 1
ATOM 1499 N N . ALA A 1 202 ? 31.687 -24.280 22.535 1.00 46.72 202 ALA A N 1
ATOM 1500 C CA . ALA A 1 202 ? 32.081 -25.585 22.016 1.00 46.72 202 ALA A CA 1
ATOM 1501 C C . ALA A 1 202 ? 32.684 -25.527 20.594 1.00 46.72 202 ALA A C 1
ATOM 1503 O O . ALA A 1 202 ? 32.941 -26.570 20.004 1.00 46.72 202 ALA A O 1
ATOM 1504 N N . GLY A 1 203 ? 32.932 -24.333 20.036 1.00 38.97 203 GLY A N 1
ATOM 1505 C CA . GLY A 1 203 ? 33.446 -24.161 18.665 1.00 38.97 203 GLY A CA 1
ATOM 1506 C C . GLY A 1 203 ? 34.898 -23.685 18.513 1.00 38.97 203 GLY A C 1
ATOM 1507 O O . GLY A 1 203 ? 35.354 -23.550 17.385 1.00 38.97 203 GLY A O 1
ATOM 1508 N N . MET A 1 204 ? 35.642 -23.420 19.596 1.00 36.53 204 MET A N 1
ATOM 1509 C CA . MET A 1 204 ? 37.073 -23.062 19.526 1.00 36.53 204 MET A CA 1
ATOM 1510 C C . MET A 1 204 ? 37.959 -24.175 20.092 1.00 36.53 204 MET A C 1
ATOM 1512 O O . MET A 1 204 ? 38.717 -23.984 21.039 1.00 36.53 204 MET A O 1
ATOM 1516 N N . VAL A 1 205 ? 37.884 -25.357 19.485 1.00 44.41 205 VAL A N 1
ATOM 1517 C CA . VAL A 1 205 ? 38.970 -26.336 19.571 1.00 44.41 205 VAL A CA 1
ATOM 1518 C C . VAL A 1 205 ? 39.523 -26.505 18.168 1.00 44.41 205 VAL A C 1
ATOM 1520 O O . VAL A 1 205 ? 38.927 -27.178 17.335 1.00 44.41 205 VAL A O 1
ATOM 1523 N N . GLY A 1 206 ? 40.668 -25.870 17.919 1.00 43.41 206 GLY A N 1
ATOM 1524 C CA . GLY A 1 206 ? 41.509 -26.189 16.771 1.00 43.41 206 GLY A CA 1
ATOM 1525 C C . GLY A 1 206 ? 41.950 -25.007 15.920 1.00 43.41 206 GLY A C 1
ATOM 1526 O O . GLY A 1 206 ? 41.644 -25.007 14.739 1.00 43.41 206 GLY A O 1
ATOM 1527 N N . LEU A 1 207 ? 42.706 -24.050 16.479 1.00 38.50 207 LEU A N 1
ATOM 1528 C CA . LEU A 1 207 ? 43.939 -23.553 15.837 1.00 38.50 207 LEU A CA 1
ATOM 1529 C C . LEU A 1 207 ? 44.751 -22.630 16.771 1.00 38.50 207 LEU A C 1
ATOM 1531 O O . LEU A 1 207 ? 44.920 -21.443 16.517 1.00 38.50 207 LEU A O 1
ATOM 1535 N N . THR A 1 208 ? 45.307 -23.175 17.854 1.00 39.38 208 THR A N 1
ATOM 1536 C CA . THR A 1 208 ? 46.354 -22.460 18.611 1.00 39.38 208 THR A CA 1
ATOM 1537 C C . THR A 1 208 ? 47.488 -23.416 18.950 1.00 39.38 208 THR A C 1
ATOM 1539 O O . THR A 1 208 ? 47.747 -23.759 20.099 1.00 39.38 208 THR A O 1
ATOM 1542 N N . GLY A 1 209 ? 48.146 -23.904 17.899 1.00 36.38 209 GLY A N 1
ATOM 1543 C CA . GLY A 1 209 ? 49.401 -24.637 17.996 1.00 36.38 209 GLY A CA 1
ATOM 1544 C C . GLY A 1 209 ? 50.586 -23.678 18.008 1.00 36.38 209 GLY A C 1
ATOM 1545 O O . GLY A 1 209 ? 51.074 -23.298 16.954 1.00 36.38 209 GLY A O 1
ATOM 1546 N N . MET A 1 210 ? 51.029 -23.341 19.220 1.00 41.91 210 MET A N 1
ATOM 1547 C CA . MET A 1 210 ? 52.393 -22.948 19.600 1.00 41.91 210 MET A CA 1
ATOM 1548 C C . MET A 1 210 ? 53.038 -21.718 18.942 1.00 41.91 210 MET A C 1
ATOM 1550 O O . MET A 1 210 ? 53.780 -21.803 17.967 1.00 41.91 210 MET A O 1
ATOM 1554 N N . LEU A 1 211 ? 52.924 -20.594 19.651 1.00 40.31 211 LEU A N 1
ATOM 1555 C CA . LEU A 1 211 ? 53.945 -19.548 19.689 1.00 40.31 211 LEU A CA 1
ATOM 1556 C C . LEU A 1 211 ? 54.470 -19.454 21.131 1.00 40.31 211 LEU A C 1
ATOM 1558 O O . LEU A 1 211 ? 53.832 -18.871 22.002 1.00 40.31 211 LEU A O 1
ATOM 1562 N N . SER A 1 212 ? 55.630 -20.057 21.383 1.00 38.00 212 SER A N 1
ATOM 1563 C CA . SER A 1 212 ? 56.448 -19.817 22.579 1.00 38.00 212 SER A CA 1
ATOM 1564 C C . SER A 1 212 ? 57.916 -19.996 22.188 1.00 38.00 212 SER A C 1
ATOM 1566 O O . SER A 1 212 ? 58.339 -21.090 21.833 1.00 38.00 212 SER A O 1
ATOM 1568 N N . LEU A 1 213 ? 58.613 -18.883 21.960 1.00 40.41 213 LEU A N 1
ATOM 1569 C CA . LEU A 1 213 ? 59.570 -18.274 22.893 1.00 40.41 213 LEU A CA 1
ATOM 1570 C C . LEU A 1 213 ? 60.821 -19.134 23.138 1.00 40.41 213 LEU A C 1
ATOM 1572 O O . LEU A 1 213 ? 60.824 -19.983 24.017 1.00 40.41 213 LEU A O 1
ATOM 1576 N N . PHE A 1 214 ? 61.913 -18.793 22.451 1.00 40.59 214 PHE A N 1
ATOM 1577 C CA . PHE A 1 214 ? 63.224 -18.665 23.087 1.00 40.59 214 PHE A CA 1
ATOM 1578 C C . PHE A 1 214 ? 63.953 -17.469 22.473 1.00 40.59 214 PHE A C 1
ATOM 1580 O O . PHE A 1 214 ? 64.230 -17.418 21.277 1.00 40.59 214 PHE A O 1
ATOM 1587 N N . ALA A 1 215 ? 64.211 -16.479 23.323 1.00 41.44 215 ALA A N 1
ATOM 1588 C CA . ALA A 1 215 ? 65.213 -15.455 23.098 1.00 41.44 215 ALA A CA 1
ATOM 1589 C C . ALA A 1 215 ? 66.617 -16.031 23.369 1.00 41.44 215 ALA A C 1
ATOM 1591 O O . ALA A 1 215 ? 66.749 -17.111 23.940 1.00 41.44 215 ALA A O 1
ATOM 1592 N N . VAL A 1 216 ? 67.624 -15.198 23.089 1.00 41.00 216 VAL A N 1
ATOM 1593 C CA . VAL A 1 216 ? 69.030 -15.248 23.533 1.00 41.00 216 VAL A CA 1
ATOM 1594 C C . VAL A 1 216 ? 70.028 -15.731 22.480 1.00 41.00 216 VAL A C 1
ATOM 1596 O O . VAL A 1 216 ? 70.042 -16.884 22.073 1.00 41.00 216 VAL A O 1
ATOM 1599 N N . GLY A 1 217 ? 70.984 -14.846 22.188 1.00 33.25 217 GLY A N 1
ATOM 1600 C CA . GLY A 1 217 ? 72.378 -15.261 22.044 1.00 33.25 217 GLY A CA 1
ATOM 1601 C C . GLY A 1 217 ? 73.016 -14.832 20.739 1.00 33.25 217 GLY A C 1
ATOM 1602 O O . GLY A 1 217 ? 72.729 -15.387 19.689 1.00 33.25 217 GLY A O 1
ATOM 1603 N N . GLY A 1 218 ? 73.901 -13.841 20.818 1.00 34.66 218 GLY A N 1
ATOM 1604 C CA . GLY A 1 218 ? 74.709 -13.406 19.690 1.00 34.66 218 GLY A CA 1
ATOM 1605 C C . GLY A 1 218 ? 75.840 -14.372 19.316 1.00 34.66 218 GLY A C 1
ATOM 1606 O O . GLY A 1 218 ? 75.926 -15.497 19.792 1.00 34.66 218 GLY A O 1
ATOM 1607 N N . LEU A 1 219 ? 76.761 -13.804 18.534 1.00 37.47 219 LEU A N 1
ATOM 1608 C CA . LEU A 1 219 ? 78.051 -14.310 18.052 1.00 37.47 219 LEU A CA 1
ATOM 1609 C C . LEU A 1 219 ? 78.081 -14.991 16.671 1.00 37.47 219 LEU A C 1
ATOM 1611 O O . LEU A 1 219 ? 77.932 -16.190 16.515 1.00 37.47 219 LEU A O 1
ATOM 1615 N N . SER A 1 220 ? 78.512 -14.172 15.708 1.00 39.59 220 SER A N 1
ATOM 1616 C CA . SER A 1 220 ? 79.867 -14.225 15.137 1.00 39.59 220 SER A CA 1
ATOM 1617 C C . SER A 1 220 ? 80.274 -15.430 14.275 1.00 39.59 220 SER A C 1
ATOM 1619 O O . SER A 1 220 ? 80.402 -16.557 14.735 1.00 39.59 220 SER A O 1
ATOM 1621 N N . ARG A 1 221 ? 80.773 -15.034 13.094 1.00 43.00 221 ARG A N 1
ATOM 1622 C CA . ARG A 1 221 ? 81.925 -15.562 12.341 1.00 43.00 221 ARG A CA 1
ATOM 1623 C C . ARG A 1 221 ? 81.690 -16.613 11.246 1.00 43.00 221 ARG A C 1
ATOM 1625 O O . ARG A 1 221 ? 81.350 -17.755 11.503 1.00 43.00 221 ARG A O 1
ATOM 1632 N N . LYS A 1 222 ? 82.269 -16.209 10.099 1.00 41.75 222 LYS A N 1
ATOM 1633 C CA . LYS A 1 222 ? 83.113 -16.966 9.147 1.00 41.75 222 LYS A CA 1
ATOM 1634 C C . LYS A 1 222 ? 82.347 -17.642 7.994 1.00 41.75 222 LYS A C 1
ATOM 1636 O O . LYS A 1 222 ? 81.459 -18.437 8.224 1.00 41.75 222 LYS A O 1
ATOM 1641 N N . ARG A 1 223 ? 82.592 -17.170 6.751 1.00 45.84 223 ARG A N 1
ATOM 1642 C CA . ARG A 1 223 ? 83.556 -17.726 5.744 1.00 45.84 223 ARG A CA 1
ATOM 1643 C C . ARG A 1 223 ? 82.997 -19.045 5.174 1.00 45.84 223 ARG A C 1
ATOM 1645 O O . ARG A 1 223 ? 82.657 -19.897 5.965 1.00 45.84 223 ARG A O 1
ATOM 1652 N N . GLN A 1 224 ? 82.899 -19.361 3.885 1.00 41.56 224 GLN A N 1
ATOM 1653 C CA . GLN A 1 224 ? 83.546 -19.001 2.614 1.00 41.56 224 GLN A CA 1
ATOM 1654 C C . GLN A 1 224 ? 82.582 -19.474 1.486 1.00 41.56 224 GLN A C 1
ATOM 1656 O O . GLN A 1 224 ? 81.810 -20.392 1.717 1.00 41.56 224 GLN A O 1
ATOM 1661 N N . LEU A 1 225 ? 82.440 -18.815 0.330 1.00 45.03 225 LEU A N 1
ATOM 1662 C CA . LEU A 1 225 ? 83.322 -18.841 -0.857 1.00 45.03 225 LEU A CA 1
ATOM 1663 C C . LEU A 1 225 ? 83.432 -20.224 -1.549 1.00 45.03 225 LEU A C 1
ATOM 1665 O O . LEU A 1 225 ? 84.180 -21.066 -1.068 1.00 45.03 225 LEU A O 1
ATOM 1669 N N . LYS A 1 226 ? 82.761 -20.381 -2.709 1.00 38.75 226 LYS A N 1
ATOM 1670 C CA . LYS A 1 226 ? 83.114 -21.138 -3.953 1.00 38.75 226 LYS A CA 1
ATOM 1671 C C . LYS A 1 226 ? 81.825 -21.650 -4.625 1.00 38.75 226 LYS A C 1
ATOM 1673 O O . LYS A 1 226 ? 81.052 -22.321 -3.967 1.00 38.75 226 LYS A O 1
ATOM 1678 N N . LYS A 1 227 ? 81.447 -21.224 -5.838 1.00 39.53 227 LYS A N 1
ATOM 1679 C CA . LYS A 1 227 ? 82.032 -21.359 -7.199 1.00 39.53 227 LYS A CA 1
ATOM 1680 C C . LYS A 1 227 ? 81.395 -22.522 -7.979 1.00 39.53 227 LYS A C 1
ATOM 1682 O O . LYS A 1 227 ? 81.586 -23.661 -7.579 1.00 39.53 227 LYS A O 1
ATOM 1687 N N . MET A 1 228 ? 80.893 -22.147 -9.163 1.00 41.69 228 MET A N 1
ATOM 1688 C CA . MET A 1 228 ? 80.890 -22.872 -10.450 1.00 41.69 228 MET A CA 1
ATOM 1689 C C . MET A 1 228 ? 79.928 -24.069 -10.544 1.00 41.69 228 MET A C 1
ATOM 1691 O O . MET A 1 228 ? 79.785 -24.821 -9.593 1.00 41.69 228 MET A O 1
ATOM 1695 N N . SER A 1 229 ? 79.237 -24.290 -11.659 1.00 54.66 229 SER A N 1
ATOM 1696 C CA . SER A 1 229 ? 79.465 -23.843 -13.044 1.00 54.66 229 SER A CA 1
ATOM 1697 C C . SER A 1 229 ? 78.232 -23.214 -13.673 1.00 54.66 229 SER A C 1
ATOM 1699 O O . SER A 1 229 ? 77.142 -23.783 -13.448 1.00 54.66 229 SER A O 1
#